Protein AF-A0A932ZN10-F1 (afdb_monomer_lite)

Secondary structure (DSSP, 8-state):
-PPPPP--------TT-SEEEEEEE-TTT-SEEEEEEEPTTSEEEEEE-TTS-EEEEEESSGGGTT--GGGGSEEE-TTT--EEEHHHHHHHHHHT-PPTTHHHHHHS--HHHHHHHTT---SSSS--HHHHHHHHHHHHHHHHHTGGG--HHHHHHHHHHHHHHHHHHHHTGGGS---HHHHHHHHHHHHH-TT---SHHHHHHHHHHHHHHHHHHHTTSS-HHHHHHHHHHHHHHHHHTT-HHHHHHHHHHHHHHHHSGGGTT--TT-HHHHHHHHHHHHHHHHHHTS-------

Structure (mmCIF, N/CA/C/O backbone):
data_AF-A0A932ZN10-F1
#
_entry.id   AF-A0A932ZN10-F1
#
loop_
_atom_site.group_PDB
_atom_site.id
_atom_site.type_symbol
_atom_site.label_atom_id
_atom_site.label_alt_id
_atom_site.label_comp_id
_atom_site.label_asym_id
_atom_site.label_entity_id
_atom_site.label_seq_id
_atom_site.pdbx_PDB_ins_code
_atom_site.Cartn_x
_atom_site.Cartn_y
_atom_site.Cartn_z
_atom_site.occupancy
_atom_site.B_iso_or_equiv
_atom_site.auth_seq_id
_atom_site.auth_comp_id
_atom_site.auth_asym_id
_atom_site.auth_atom_id
_atom_site.pdbx_PDB_model_num
ATOM 1 N N . MET A 1 1 ? -16.306 -9.758 -25.246 1.00 38.59 1 MET A N 1
ATOM 2 C CA . MET A 1 1 ? -15.985 -10.123 -23.848 1.00 38.59 1 MET A CA 1
ATOM 3 C C . MET A 1 1 ? -17.205 -9.797 -23.007 1.00 38.59 1 MET A C 1
ATOM 5 O O . MET A 1 1 ? -17.557 -8.632 -22.904 1.00 38.59 1 MET A O 1
ATOM 9 N N . THR A 1 2 ? -17.915 -10.814 -22.532 1.00 32.06 2 THR A N 1
ATOM 10 C CA . THR A 1 2 ? -19.214 -10.670 -21.858 1.00 32.06 2 THR A CA 1
ATOM 11 C C . THR A 1 2 ? -18.997 -10.397 -20.367 1.00 32.06 2 THR A C 1
ATOM 13 O O . THR A 1 2 ? -18.181 -11.099 -19.765 1.00 32.06 2 THR A O 1
ATOM 16 N N . PRO A 1 3 ? -19.674 -9.415 -19.742 1.00 42.84 3 PRO A N 1
ATOM 17 C CA . PRO A 1 3 ? -19.567 -9.216 -18.304 1.00 42.84 3 PRO A CA 1
ATOM 18 C C . PRO A 1 3 ? -20.233 -10.395 -17.585 1.00 42.84 3 PRO A C 1
ATOM 20 O O . PRO A 1 3 ? -21.382 -10.744 -17.855 1.00 42.84 3 PRO A O 1
ATOM 23 N N . ALA A 1 4 ? -19.470 -11.043 -16.706 1.00 40.00 4 ALA A N 1
ATOM 24 C CA . ALA A 1 4 ? -19.933 -12.150 -15.883 1.00 40.00 4 ALA A CA 1
ATOM 25 C C . ALA A 1 4 ? -21.064 -11.684 -14.951 1.00 40.00 4 ALA A C 1
ATOM 27 O O . ALA A 1 4 ? -20.953 -10.650 -14.293 1.00 40.00 4 ALA A O 1
ATOM 28 N N . GLY A 1 5 ? -22.150 -12.457 -14.929 1.00 37.84 5 GLY A N 1
ATOM 29 C CA . GLY A 1 5 ? -23.377 -12.149 -14.209 1.00 37.84 5 GLY A CA 1
ATOM 30 C C . GLY A 1 5 ? -23.183 -11.976 -12.704 1.00 37.84 5 GLY A C 1
ATOM 31 O O . GLY A 1 5 ? -22.535 -12.779 -12.032 1.00 37.84 5 GLY A O 1
ATOM 32 N N . ALA A 1 6 ? -23.813 -10.929 -12.179 1.00 46.91 6 ALA A N 1
ATOM 33 C CA . ALA A 1 6 ? -24.117 -10.793 -10.768 1.00 46.91 6 ALA A CA 1
ATOM 34 C C . ALA A 1 6 ? -25.253 -11.764 -10.407 1.00 46.91 6 ALA A C 1
ATOM 36 O O . ALA A 1 6 ? -26.333 -11.680 -10.985 1.00 46.91 6 ALA A O 1
ATOM 37 N N . GLY A 1 7 ? -25.026 -12.671 -9.453 1.00 48.62 7 GLY A N 1
ATOM 38 C CA . GLY A 1 7 ? -26.119 -13.440 -8.846 1.00 48.62 7 GLY A CA 1
ATOM 39 C C . GLY A 1 7 ? -25.801 -14.889 -8.499 1.00 48.62 7 GLY A C 1
ATOM 40 O O . GLY A 1 7 ? -26.429 -15.801 -9.018 1.00 48.62 7 GLY A O 1
ATOM 41 N N . ALA A 1 8 ? -24.877 -15.111 -7.568 1.00 40.59 8 ALA A N 1
ATOM 42 C CA . ALA A 1 8 ? -24.876 -16.319 -6.748 1.00 40.59 8 ALA A CA 1
ATOM 43 C C . ALA A 1 8 ? -24.405 -15.922 -5.346 1.00 40.59 8 ALA A C 1
ATOM 45 O O . ALA A 1 8 ? -23.256 -15.516 -5.160 1.00 40.59 8 ALA A O 1
ATOM 46 N N . GLY A 1 9 ? -25.312 -15.971 -4.366 1.00 46.16 9 GLY A N 1
ATOM 47 C CA . GLY A 1 9 ? -24.955 -15.773 -2.961 1.00 46.16 9 GLY A CA 1
ATOM 48 C C . GLY A 1 9 ? -23.858 -16.769 -2.564 1.00 46.16 9 GLY A C 1
ATOM 49 O O . GLY A 1 9 ? -23.886 -17.912 -3.027 1.00 46.16 9 GLY A O 1
ATOM 50 N N . PRO A 1 10 ? -22.853 -16.368 -1.765 1.00 52.38 10 PRO A N 1
ATOM 51 C CA . PRO A 1 10 ? -21.689 -17.209 -1.548 1.00 52.38 10 PRO A CA 1
ATOM 52 C C . PRO A 1 10 ? -22.082 -18.457 -0.756 1.00 52.38 10 PRO A C 1
ATOM 54 O O . PRO A 1 10 ? -22.368 -18.389 0.440 1.00 52.38 10 PRO A O 1
ATOM 57 N N . ALA A 1 11 ? -22.044 -19.607 -1.433 1.00 50.09 11 ALA A N 1
ATOM 58 C CA . ALA A 1 11 ? -22.017 -20.915 -0.800 1.00 50.09 11 ALA A CA 1
ATOM 59 C C . ALA A 1 11 ? -20.973 -20.903 0.330 1.00 50.09 11 ALA A C 1
ATOM 61 O O . ALA A 1 11 ? -19.861 -20.382 0.162 1.00 50.09 11 ALA A O 1
ATOM 62 N N . ARG A 1 12 ? -21.351 -21.442 1.497 1.00 50.72 12 ARG A N 1
ATOM 63 C CA . ARG A 1 12 ? -20.463 -21.610 2.656 1.00 50.72 12 ARG A CA 1
ATOM 64 C C . ARG A 1 12 ? -19.127 -22.184 2.158 1.00 50.72 12 ARG A C 1
ATOM 66 O O . ARG A 1 12 ? -19.151 -23.239 1.527 1.00 50.72 12 ARG A O 1
ATOM 73 N N . PRO A 1 13 ? -17.978 -21.521 2.390 1.00 54.47 13 PRO A N 1
ATOM 74 C CA . PRO A 1 13 ? -16.705 -22.074 1.958 1.00 54.47 13 PRO A CA 1
ATOM 75 C C . PRO A 1 13 ? -16.494 -23.391 2.704 1.00 54.47 13 PRO A C 1
ATOM 77 O O . PRO A 1 13 ? -16.382 -23.384 3.929 1.00 54.47 13 PRO A O 1
ATOM 80 N N . ALA A 1 14 ? -16.488 -24.497 1.960 1.00 55.81 14 ALA A N 1
ATOM 81 C CA . ALA A 1 14 ? -16.151 -25.811 2.478 1.00 55.81 14 ALA A CA 1
ATOM 82 C C . ALA A 1 14 ? -14.819 -25.738 3.242 1.00 55.81 14 ALA A C 1
ATOM 84 O O . ALA A 1 14 ? -13.907 -24.991 2.853 1.00 55.81 14 ALA A O 1
ATOM 85 N N . GLU A 1 15 ? -14.712 -26.496 4.334 1.00 61.91 15 GLU A N 1
ATOM 86 C CA . GLU A 1 15 ? -13.435 -26.770 4.993 1.00 61.91 15 GLU A CA 1
ATOM 87 C C . GLU A 1 15 ? -12.451 -27.272 3.924 1.00 61.91 15 GLU A C 1
ATOM 89 O O . GLU A 1 15 ? -12.592 -28.370 3.401 1.00 61.91 15 GLU A O 1
ATOM 94 N N . GLY A 1 16 ? -11.527 -26.409 3.486 1.00 79.62 16 GLY A N 1
ATOM 95 C CA . GLY A 1 16 ? -10.690 -26.685 2.310 1.00 79.62 16 GLY A CA 1
ATOM 96 C C . GLY A 1 16 ? -10.351 -25.476 1.436 1.00 79.62 16 GLY A C 1
ATOM 97 O O . GLY A 1 16 ? -9.321 -25.503 0.764 1.00 79.62 16 GLY A O 1
ATOM 98 N N . GLY A 1 17 ? -11.121 -24.382 1.505 1.00 89.19 17 GLY A N 1
ATOM 99 C CA . GLY A 1 17 ? -10.884 -23.178 0.692 1.00 89.19 17 GLY A CA 1
ATOM 100 C C . GLY A 1 17 ? -9.476 -22.554 0.824 1.00 89.19 17 GLY A C 1
ATOM 101 O O . GLY A 1 17 ? -8.704 -22.890 1.731 1.00 89.19 17 GLY A O 1
ATOM 102 N N . PRO A 1 18 ? -9.111 -21.600 -0.051 1.00 94.81 18 PRO A N 1
ATOM 103 C CA . PRO A 1 18 ? -7.768 -21.029 -0.120 1.00 94.81 18 PRO A CA 1
ATOM 104 C C . PRO A 1 18 ? -7.464 -20.057 1.026 1.00 94.81 18 PRO A C 1
ATOM 106 O O . PRO A 1 18 ? -6.370 -19.508 1.084 1.00 94.81 18 PRO A O 1
ATOM 109 N N . PHE A 1 19 ? -8.402 -19.819 1.941 1.00 95.06 19 PHE A N 1
ATOM 110 C CA . PHE A 1 19 ? -8.231 -18.892 3.055 1.00 95.06 19 PHE A CA 1
ATOM 111 C C . PHE A 1 19 ? -7.732 -19.615 4.307 1.00 95.06 19 PHE A C 1
ATOM 113 O O . PHE A 1 19 ? -8.300 -20.620 4.730 1.00 95.06 19 PHE A O 1
ATOM 120 N N . LEU A 1 20 ? -6.702 -19.061 4.939 1.00 94.88 20 LEU A N 1
ATOM 121 C CA . LEU A 1 20 ? -6.248 -19.427 6.276 1.00 94.88 20 LEU A CA 1
ATOM 122 C C . LEU A 1 20 ? -6.767 -18.382 7.256 1.00 94.88 20 LEU A C 1
ATOM 124 O O . LEU A 1 20 ? -6.411 -17.209 7.153 1.00 94.88 20 LEU A O 1
ATOM 128 N N . ARG A 1 21 ? -7.602 -18.805 8.206 1.00 94.94 21 ARG A N 1
ATOM 129 C CA . ARG A 1 21 ? -8.036 -17.962 9.325 1.00 94.94 21 ARG A CA 1
ATOM 130 C C . ARG A 1 21 ? -7.042 -18.114 10.465 1.00 94.94 21 ARG A C 1
ATOM 132 O O . ARG A 1 21 ? -6.659 -19.233 10.796 1.00 94.94 21 ARG A O 1
ATOM 139 N N . ARG A 1 22 ? -6.617 -17.000 11.051 1.00 95.88 22 ARG A N 1
ATOM 140 C CA . ARG A 1 22 ? -5.706 -16.983 12.196 1.00 95.88 22 ARG A CA 1
ATOM 141 C C . ARG A 1 22 ? -6.156 -15.913 13.174 1.00 95.88 22 ARG A C 1
ATOM 143 O O . ARG A 1 22 ? -6.492 -14.811 12.762 1.00 95.88 22 ARG A O 1
ATOM 150 N N . THR A 1 23 ? -6.105 -16.226 14.459 1.00 97.38 23 THR A N 1
ATOM 151 C CA . THR A 1 23 ? -6.262 -15.235 15.523 1.00 97.38 23 THR A CA 1
ATOM 152 C C . THR A 1 23 ? -4.940 -15.172 16.258 1.00 97.38 23 THR A C 1
ATOM 154 O O . THR A 1 23 ? -4.534 -16.159 16.864 1.00 97.38 23 THR A O 1
ATOM 157 N N . VAL A 1 24 ? -4.250 -14.037 16.169 1.00 97.44 24 VAL A N 1
ATOM 158 C CA . VAL A 1 24 ? -2.979 -13.812 16.874 1.00 97.44 24 VAL A CA 1
ATOM 159 C C . VAL A 1 24 ? -3.123 -12.622 17.827 1.00 97.44 24 VAL A C 1
ATOM 161 O O . VAL A 1 24 ? -3.930 -11.730 17.547 1.00 97.44 24 VAL A O 1
ATOM 164 N N . PRO A 1 25 ? -2.386 -12.566 18.949 1.00 98.38 25 PRO A N 1
ATOM 165 C CA . PRO A 1 25 ? -2.378 -11.387 19.813 1.00 98.38 25 PRO A CA 1
ATOM 166 C C . PRO A 1 25 ? -1.935 -10.136 19.044 1.00 98.38 25 PRO A C 1
ATOM 168 O O . PRO A 1 25 ? -0.973 -10.175 18.283 1.00 98.38 25 PRO A O 1
ATOM 171 N N . CYS A 1 26 ? -2.594 -8.998 19.225 1.00 98.50 26 CYS A N 1
ATOM 172 C CA . CYS A 1 26 ? -2.121 -7.744 18.643 1.00 98.50 26 CYS A CA 1
ATOM 173 C C . CYS A 1 26 ? -0.764 -7.347 19.265 1.00 98.50 26 CYS A C 1
ATOM 175 O O . CYS A 1 26 ? -0.670 -7.327 20.494 1.00 98.50 26 CYS A O 1
ATOM 177 N N . PRO A 1 27 ? 0.258 -6.956 18.478 1.00 97.81 27 PRO A N 1
ATOM 178 C CA . PRO A 1 27 ? 1.545 -6.500 19.017 1.00 97.81 27 PRO A CA 1
ATOM 179 C C . PRO A 1 27 ? 1.435 -5.281 19.938 1.00 97.81 27 PRO A C 1
ATOM 181 O O . PRO A 1 27 ? 2.268 -5.095 20.813 1.00 97.81 27 PRO A O 1
ATOM 184 N N . VAL A 1 28 ? 0.384 -4.473 19.763 1.00 98.00 28 VAL A N 1
ATOM 185 C CA . VAL A 1 28 ? 0.176 -3.228 20.510 1.00 98.00 28 VAL A CA 1
ATOM 186 C C . VAL A 1 28 ? -0.710 -3.436 21.737 1.00 98.00 28 VAL A C 1
ATOM 188 O O . VAL A 1 28 ? -0.302 -3.143 22.853 1.00 98.00 28 VAL A O 1
ATOM 191 N N . CYS A 1 29 ? -1.937 -3.939 21.553 1.00 98.06 29 CYS A N 1
ATOM 192 C CA . CYS A 1 29 ? -2.919 -4.033 22.644 1.00 98.06 29 CYS A CA 1
ATOM 193 C C . CYS A 1 29 ? -3.105 -5.444 23.215 1.00 98.06 29 CYS A C 1
ATOM 195 O O . CYS A 1 29 ? -3.953 -5.635 24.084 1.00 98.06 29 CYS A O 1
ATOM 197 N N . ARG A 1 30 ? -2.378 -6.443 22.694 1.00 98.00 30 ARG A N 1
ATOM 198 C CA . ARG A 1 30 ? -2.421 -7.870 23.081 1.00 98.00 30 ARG A CA 1
ATOM 199 C C . ARG A 1 30 ? -3.769 -8.586 22.929 1.00 98.00 30 ARG A C 1
ATOM 201 O O . ARG A 1 30 ? -3.809 -9.808 23.028 1.00 98.00 30 ARG A O 1
ATOM 208 N N . LYS A 1 31 ? -4.856 -7.883 22.601 1.00 98.00 31 LYS A N 1
ATOM 209 C CA . LYS A 1 31 ? -6.155 -8.487 22.267 1.00 98.00 31 LYS A CA 1
ATOM 210 C C . LYS A 1 31 ? -6.038 -9.367 21.020 1.00 98.00 31 LYS A C 1
ATOM 212 O O . LYS A 1 31 ? -5.271 -9.051 20.110 1.00 98.00 31 LYS A O 1
ATOM 217 N N . GLY A 1 32 ? -6.814 -10.448 20.964 1.00 97.88 32 GLY A N 1
ATOM 218 C CA . GLY A 1 32 ? -6.866 -11.327 19.795 1.00 97.88 32 GLY A CA 1
ATOM 219 C C . GLY A 1 32 ? -7.331 -10.573 18.545 1.00 97.88 32 GLY A C 1
ATOM 220 O O . GLY A 1 32 ? -8.368 -9.914 18.564 1.00 97.88 32 GLY A O 1
ATOM 221 N N . ALA A 1 33 ? -6.558 -10.659 17.465 1.00 97.62 33 ALA A N 1
ATOM 222 C CA . ALA A 1 33 ? -6.842 -10.021 16.186 1.00 97.62 33 ALA A CA 1
ATOM 223 C C . ALA A 1 33 ? -7.149 -11.100 15.128 1.00 97.62 33 ALA A C 1
ATOM 225 O O . ALA A 1 33 ? -6.209 -11.708 14.598 1.00 97.62 33 ALA A O 1
ATOM 226 N N . PRO A 1 34 ? -8.435 -11.379 14.829 1.00 97.12 34 PRO A N 1
ATOM 227 C CA . PRO A 1 34 ? -8.800 -12.339 13.795 1.00 97.12 34 PRO A CA 1
ATOM 228 C C . PRO A 1 34 ? -8.439 -11.767 12.424 1.00 97.12 34 PRO A C 1
ATOM 230 O O . PRO A 1 34 ? -8.915 -10.705 12.041 1.00 97.12 34 PRO A O 1
ATOM 233 N N . ASN A 1 35 ? -7.595 -12.473 11.684 1.00 97.00 35 ASN A N 1
ATOM 234 C CA . ASN A 1 35 ? -7.137 -12.088 10.357 1.00 97.00 35 ASN A CA 1
ATOM 235 C C . ASN A 1 35 ? -7.175 -13.280 9.399 1.00 97.00 35 ASN A C 1
ATOM 237 O O . ASN A 1 35 ? -7.282 -14.449 9.796 1.00 97.00 35 ASN A O 1
ATOM 241 N N . ARG A 1 36 ? -7.087 -12.975 8.105 1.00 95.38 36 ARG A N 1
ATOM 242 C CA . ARG A 1 36 ? -7.050 -13.967 7.033 1.00 95.38 36 ARG A CA 1
ATOM 243 C C . ARG A 1 36 ? -5.825 -13.772 6.157 1.00 95.38 36 ARG A C 1
ATOM 245 O O . ARG A 1 36 ? -5.408 -12.651 5.892 1.00 95.38 36 ARG A O 1
ATOM 252 N N . SER A 1 37 ? -5.281 -14.876 5.669 1.00 95.81 37 SER A N 1
ATOM 253 C CA . SER A 1 37 ? -4.311 -14.883 4.576 1.00 95.81 37 SER A CA 1
ATOM 254 C C . SER A 1 37 ? -4.746 -15.885 3.515 1.00 95.81 37 SER A C 1
ATOM 256 O O . SER A 1 37 ? -5.533 -16.792 3.791 1.00 95.81 37 SER A O 1
ATOM 258 N N . ILE A 1 38 ? -4.227 -15.754 2.301 1.00 96.44 38 ILE A N 1
ATOM 259 C CA . ILE A 1 38 ? -4.455 -16.743 1.247 1.00 96.44 38 ILE A CA 1
ATOM 260 C C . ILE A 1 38 ? -3.319 -17.770 1.283 1.00 96.44 38 ILE A C 1
ATOM 262 O O . ILE A 1 38 ? -2.154 -17.409 1.453 1.00 96.44 38 ILE A O 1
ATOM 266 N N . LYS A 1 39 ? -3.651 -19.060 1.169 1.00 96.06 39 LYS A N 1
ATOM 267 C CA . LYS A 1 39 ? -2.691 -20.167 1.094 1.00 96.06 39 LYS A CA 1
ATOM 268 C C . LYS A 1 39 ? -1.764 -19.951 -0.104 1.00 96.06 39 LYS A C 1
ATOM 270 O O . LYS A 1 39 ? -2.233 -19.728 -1.224 1.00 96.06 39 LYS A O 1
ATOM 275 N N . VAL A 1 40 ? -0.458 -20.073 0.129 1.00 93.50 40 VAL A N 1
ATOM 276 C CA . VAL A 1 40 ? 0.563 -19.996 -0.925 1.00 93.50 40 VAL A CA 1
ATOM 277 C C . VAL A 1 40 ? 0.230 -21.009 -2.025 1.00 93.50 40 VAL A C 1
ATOM 279 O O . VAL A 1 40 ? -0.265 -22.098 -1.737 1.00 93.50 40 VAL A O 1
ATOM 282 N N . LYS A 1 41 ? 0.490 -20.648 -3.285 1.00 95.75 41 LYS A N 1
ATOM 283 C CA . LYS A 1 41 ? 0.189 -21.455 -4.480 1.00 95.75 41 LYS A CA 1
ATOM 284 C C . LYS A 1 41 ? -1.306 -21.656 -4.785 1.00 95.75 41 LYS A C 1
ATOM 286 O O . LYS A 1 41 ? -1.610 -22.420 -5.687 1.00 95.75 41 LYS A O 1
ATOM 291 N N . SER A 1 42 ? -2.250 -20.998 -4.104 1.00 96.75 42 SER A N 1
ATOM 292 C CA . SER A 1 42 ? -3.682 -21.088 -4.484 1.00 96.75 42 SER A CA 1
ATOM 293 C C . SER A 1 42 ? -4.030 -20.299 -5.746 1.00 96.75 42 SER A C 1
ATOM 295 O O . SER A 1 42 ? -5.058 -20.548 -6.375 1.00 96.75 42 SER A O 1
ATOM 297 N N . TYR A 1 43 ? -3.176 -19.346 -6.101 1.00 97.44 43 TYR A N 1
ATOM 298 C CA . TYR A 1 43 ? -3.281 -18.510 -7.284 1.00 97.44 43 TYR A CA 1
ATOM 299 C C . TYR A 1 43 ? -1.876 -18.185 -7.806 1.00 97.44 43 TYR A C 1
ATOM 301 O O . TYR A 1 43 ? -0.883 -18.378 -7.097 1.00 97.44 43 TYR A O 1
ATOM 309 N N . GLU A 1 44 ? -1.813 -17.664 -9.025 1.00 97.38 44 GLU A N 1
ATOM 310 C CA . GLU A 1 44 ? -0.621 -17.075 -9.630 1.00 97.38 44 GLU A CA 1
ATOM 311 C C . GLU A 1 44 ? -0.958 -15.735 -10.297 1.00 97.38 44 GLU A C 1
ATOM 313 O O . GLU A 1 44 ? -2.090 -15.504 -10.735 1.00 97.38 44 GLU A O 1
ATOM 318 N N . PHE A 1 45 ? 0.025 -14.840 -10.358 1.00 96.81 45 PHE A N 1
ATOM 319 C CA . PHE A 1 45 ? -0.074 -13.600 -11.121 1.00 96.81 45 PHE A CA 1
ATOM 320 C C . PHE A 1 45 ? 0.392 -13.873 -12.550 1.00 96.81 45 PHE A C 1
ATOM 322 O O . PHE A 1 45 ? 1.558 -14.194 -12.766 1.00 96.81 45 PHE A O 1
ATOM 329 N N . VAL A 1 46 ? -0.530 -13.781 -13.507 1.00 97.81 46 VAL A N 1
ATOM 330 C CA . VAL A 1 46 ? -0.261 -14.023 -14.933 1.00 97.81 46 VAL A CA 1
ATOM 331 C C . VAL A 1 46 ? 0.270 -12.757 -15.598 1.00 97.81 46 VAL A C 1
ATOM 333 O O . VAL A 1 46 ? 1.198 -12.821 -16.395 1.00 97.81 46 VAL A O 1
ATOM 336 N N . GLU A 1 47 ? -0.301 -11.607 -15.243 1.00 97.00 47 GLU A N 1
ATOM 337 C CA . GLU A 1 47 ? 0.113 -10.297 -15.742 1.00 97.00 47 GLU A CA 1
ATOM 338 C C . GLU A 1 47 ? 0.287 -9.349 -14.555 1.00 97.00 47 GLU A C 1
ATOM 340 O O . GLU A 1 47 ? -0.612 -9.210 -13.717 1.00 97.00 47 GLU A O 1
ATOM 345 N N . ILE A 1 48 ? 1.455 -8.711 -14.488 1.00 96.88 48 ILE A N 1
ATOM 346 C CA . ILE A 1 48 ? 1.812 -7.719 -13.475 1.00 96.88 48 ILE A CA 1
ATOM 347 C C . ILE A 1 48 ? 2.186 -6.435 -14.210 1.00 96.88 48 ILE A C 1
ATOM 349 O O . ILE A 1 48 ? 3.058 -6.445 -15.078 1.00 96.88 48 ILE A O 1
ATOM 353 N N . GLU A 1 49 ? 1.534 -5.333 -13.859 1.00 96.88 49 GLU A N 1
ATOM 354 C CA . GLU A 1 49 ? 1.849 -4.019 -14.408 1.00 96.88 49 GLU A CA 1
ATOM 355 C C . GLU A 1 49 ? 3.195 -3.498 -13.872 1.00 96.88 49 GLU A C 1
ATOM 357 O O . GLU A 1 49 ? 3.676 -3.956 -12.830 1.00 96.88 49 GLU A O 1
ATOM 362 N N . PRO A 1 50 ? 3.821 -2.508 -14.534 1.00 96.69 50 PRO A N 1
ATOM 363 C CA . PRO A 1 50 ? 5.142 -2.034 -14.123 1.00 96.69 50 PRO A CA 1
ATOM 364 C C . PRO A 1 50 ? 5.183 -1.404 -12.715 1.00 96.69 50 PRO A C 1
ATOM 366 O O . PRO A 1 50 ? 6.235 -1.386 -12.081 1.00 96.69 50 PRO A O 1
ATOM 369 N N . ASP A 1 51 ? 4.043 -0.954 -12.175 1.00 97.00 51 ASP A N 1
ATOM 370 C CA . ASP A 1 51 ? 3.914 -0.473 -10.790 1.00 97.00 51 ASP A CA 1
ATOM 371 C C . ASP A 1 51 ? 3.669 -1.610 -9.781 1.00 97.00 51 ASP A C 1
ATOM 373 O O . ASP A 1 51 ? 3.370 -1.353 -8.618 1.00 97.00 51 ASP A O 1
ATOM 377 N N . ARG A 1 52 ? 3.817 -2.863 -10.229 1.00 97.25 52 ARG A N 1
ATOM 378 C CA . ARG A 1 52 ? 3.586 -4.121 -9.506 1.00 97.25 52 ARG A CA 1
ATOM 379 C C . ARG A 1 52 ? 2.117 -4.464 -9.243 1.00 97.25 52 ARG A C 1
ATOM 381 O O . ARG A 1 52 ? 1.865 -5.424 -8.514 1.00 97.25 52 ARG A O 1
ATOM 388 N N . TYR A 1 53 ? 1.158 -3.766 -9.857 1.00 97.25 53 TYR A N 1
ATOM 389 C CA . TYR A 1 53 ? -0.253 -4.144 -9.762 1.00 97.25 53 TYR A CA 1
ATOM 390 C C . TYR A 1 53 ? -0.530 -5.476 -10.490 1.00 97.25 53 TYR A C 1
ATOM 392 O O . TYR A 1 53 ? -0.264 -5.582 -11.689 1.00 97.25 53 TYR A O 1
ATOM 400 N N . PRO A 1 54 ? -1.073 -6.508 -9.819 1.00 96.06 54 PRO A N 1
ATOM 401 C CA . PRO A 1 54 ? -1.427 -7.766 -10.467 1.00 96.06 54 PRO A CA 1
ATOM 402 C C . PRO A 1 54 ? -2.743 -7.634 -11.245 1.00 96.06 54 PRO A C 1
ATOM 404 O O . PRO A 1 54 ? -3.828 -7.856 -10.704 1.00 96.06 54 PRO A O 1
ATOM 407 N N . ARG A 1 55 ? -2.643 -7.302 -12.534 1.00 94.12 55 ARG A N 1
ATOM 408 C CA . ARG A 1 55 ? -3.795 -7.087 -13.420 1.00 94.12 55 ARG A CA 1
ATOM 409 C C . ARG A 1 55 ? -4.571 -8.369 -13.705 1.00 94.12 55 ARG A C 1
ATOM 411 O O . ARG A 1 55 ? -5.802 -8.364 -13.697 1.00 94.12 55 ARG A O 1
ATOM 418 N N . VAL A 1 56 ? -3.861 -9.475 -13.937 1.00 95.12 56 VAL A N 1
ATOM 419 C CA . VAL A 1 56 ? -4.473 -10.783 -14.210 1.00 95.12 56 VAL A CA 1
ATOM 420 C C . VAL A 1 56 ? -4.008 -11.792 -13.171 1.00 95.12 56 VAL A C 1
ATOM 422 O O . VAL A 1 56 ? -2.830 -12.140 -13.087 1.00 95.12 56 VAL A O 1
ATOM 425 N N . VAL A 1 57 ? -4.967 -12.293 -12.395 1.00 96.06 57 VAL A N 1
ATOM 426 C CA . VAL A 1 57 ? -4.768 -13.341 -11.390 1.00 96.06 57 VAL A CA 1
ATOM 427 C C . VAL A 1 57 ? -5.443 -14.611 -11.884 1.00 96.06 57 VAL A C 1
ATOM 429 O O . VAL A 1 57 ? -6.624 -14.578 -12.227 1.00 96.06 57 VAL A O 1
ATOM 432 N N . ARG A 1 58 ? -4.728 -15.735 -11.889 1.00 97.12 58 ARG A N 1
ATOM 433 C CA . ARG A 1 58 ? -5.310 -17.051 -12.164 1.00 97.12 58 ARG A CA 1
ATOM 434 C C . ARG A 1 58 ? -5.420 -17.829 -10.866 1.00 97.12 58 ARG A C 1
ATOM 436 O O . ARG A 1 58 ? -4.412 -18.111 -10.220 1.00 97.12 58 ARG A O 1
ATOM 443 N N . TRP A 1 59 ? -6.642 -18.176 -10.484 1.00 97.19 59 TRP A N 1
ATOM 444 C CA . TRP A 1 59 ? -6.891 -19.061 -9.352 1.00 97.19 59 TRP A CA 1
ATOM 445 C C . TRP A 1 59 ? -6.848 -20.522 -9.794 1.00 97.19 59 TRP A C 1
ATOM 447 O O . TRP A 1 59 ? -7.295 -20.854 -10.888 1.00 97.19 59 TRP A O 1
ATOM 457 N N . ARG A 1 60 ? -6.321 -21.406 -8.936 1.00 96.44 60 ARG A N 1
ATOM 458 C CA . ARG A 1 60 ? -6.365 -22.858 -9.189 1.00 96.44 60 ARG A CA 1
ATOM 459 C C . ARG A 1 60 ? -7.787 -23.405 -9.163 1.00 96.44 60 ARG A C 1
ATOM 461 O O . ARG A 1 60 ? -8.106 -24.315 -9.914 1.00 96.44 60 ARG A O 1
ATOM 468 N N . ASP A 1 61 ? -8.612 -22.844 -8.287 1.00 94.94 61 ASP A N 1
ATOM 469 C CA . ASP A 1 61 ? -10.036 -23.132 -8.205 1.00 94.94 61 ASP A CA 1
ATOM 470 C C . ASP A 1 61 ? -10.816 -21.907 -8.704 1.00 94.94 61 ASP A C 1
ATOM 472 O O . ASP A 1 61 ? -10.743 -20.816 -8.125 1.00 94.94 61 ASP A O 1
ATOM 476 N N . ALA A 1 62 ? -11.556 -22.102 -9.797 1.00 94.81 62 ALA A N 1
ATOM 477 C CA . ALA A 1 62 ? -12.320 -21.062 -10.477 1.00 94.81 62 ALA A CA 1
ATOM 478 C C . ALA A 1 62 ? -13.401 -20.425 -9.584 1.00 94.81 62 ALA A C 1
ATOM 480 O O . ALA A 1 62 ? -13.766 -19.268 -9.808 1.00 94.81 62 ALA A O 1
ATOM 481 N N . ALA A 1 63 ? -13.858 -21.105 -8.523 1.00 93.06 63 ALA A N 1
ATOM 482 C CA . ALA A 1 63 ? -14.816 -20.554 -7.560 1.00 93.06 63 ALA A CA 1
ATOM 483 C C . ALA A 1 63 ? -14.280 -19.318 -6.805 1.00 93.06 63 ALA A C 1
ATOM 485 O O . ALA A 1 63 ? -15.047 -18.570 -6.187 1.00 93.06 63 ALA A O 1
ATOM 486 N N . PHE A 1 64 ? -12.965 -19.082 -6.854 1.00 94.00 64 PHE A N 1
ATOM 487 C CA . PHE A 1 64 ? -12.304 -17.940 -6.225 1.00 94.00 64 PHE A CA 1
ATOM 488 C C . PHE A 1 64 ? -11.823 -16.888 -7.223 1.00 94.00 64 PHE A C 1
ATOM 490 O O . PHE A 1 64 ? -11.168 -15.940 -6.809 1.00 94.00 64 PHE A O 1
ATOM 497 N N . GLN A 1 65 ? -12.194 -16.975 -8.504 1.00 92.31 65 GLN A N 1
ATOM 498 C CA . GLN A 1 65 ? -11.723 -16.039 -9.532 1.00 92.31 65 GLN A CA 1
ATOM 499 C C . GLN A 1 65 ? -12.097 -14.569 -9.247 1.00 92.31 65 GLN A C 1
ATOM 501 O O . GLN A 1 65 ? -11.382 -13.655 -9.654 1.00 92.31 65 GLN A O 1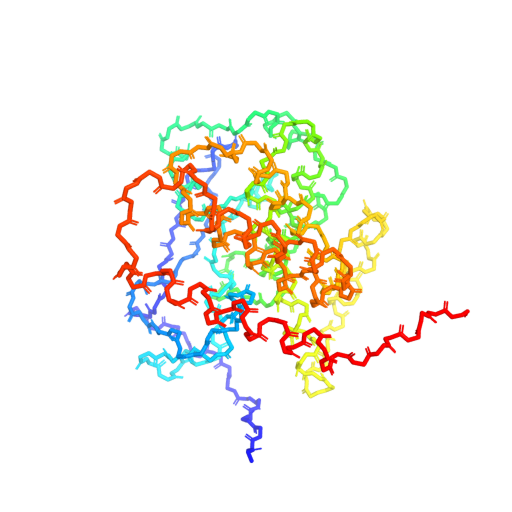
ATOM 506 N N . ALA A 1 66 ? -13.181 -14.336 -8.497 1.00 89.69 66 ALA A N 1
ATOM 507 C CA . ALA A 1 66 ? -13.599 -13.006 -8.044 1.00 89.69 66 ALA A CA 1
ATOM 508 C C . ALA A 1 66 ? -12.815 -12.479 -6.821 1.00 89.69 66 ALA A C 1
ATOM 510 O O . ALA A 1 66 ? -12.959 -11.319 -6.443 1.00 89.69 66 ALA A O 1
ATOM 511 N N . VAL A 1 67 ? -12.006 -13.315 -6.165 1.00 91.94 67 VAL A N 1
ATOM 512 C CA . VAL A 1 67 ? -11.223 -12.927 -4.988 1.00 91.94 67 VAL A CA 1
ATOM 513 C C . VAL A 1 67 ? -9.970 -12.185 -5.439 1.00 91.94 67 VAL A C 1
ATOM 515 O O . VAL A 1 67 ? -9.200 -12.673 -6.267 1.00 91.94 67 VAL A O 1
ATOM 518 N N . ARG A 1 68 ? -9.733 -11.015 -4.842 1.00 93.25 68 ARG A N 1
ATOM 519 C CA . ARG A 1 68 ? -8.533 -10.204 -5.064 1.00 93.25 68 ARG A CA 1
ATOM 520 C C . ARG A 1 68 ? -7.487 -10.510 -3.992 1.00 93.25 68 ARG A C 1
ATOM 522 O O . ARG A 1 68 ? -7.721 -10.194 -2.824 1.00 93.25 68 ARG A O 1
ATOM 529 N N . PRO A 1 69 ? -6.324 -11.095 -4.338 1.00 95.44 69 PRO A N 1
ATOM 530 C CA . PRO A 1 69 ? -5.312 -11.406 -3.334 1.00 95.44 69 PRO A CA 1
ATOM 531 C C . PRO A 1 69 ? -4.788 -10.195 -2.561 1.00 95.44 69 PRO A C 1
ATOM 533 O O . PRO A 1 69 ? -4.522 -10.303 -1.365 1.00 95.44 69 PRO A O 1
ATOM 536 N N . ASN A 1 70 ? -4.717 -9.032 -3.216 1.00 92.81 70 ASN A N 1
ATOM 537 C CA . ASN A 1 70 ? -4.252 -7.782 -2.611 1.00 92.81 70 ASN A CA 1
ATOM 538 C C . ASN A 1 70 ? -5.068 -7.351 -1.386 1.00 92.81 70 ASN A C 1
ATOM 540 O O . ASN A 1 70 ? -4.519 -6.721 -0.486 1.00 92.81 70 ASN A O 1
ATOM 544 N N . HIS A 1 71 ? -6.342 -7.746 -1.293 1.00 95.50 71 HIS A N 1
ATOM 545 C CA . HIS A 1 71 ? -7.187 -7.420 -0.141 1.00 95.50 71 HIS A CA 1
ATOM 546 C C . HIS A 1 71 ? -6.686 -8.058 1.164 1.00 95.50 71 HIS A C 1
ATOM 548 O O . HIS A 1 71 ? -7.042 -7.598 2.242 1.00 95.50 71 HIS A O 1
ATOM 554 N N . TYR A 1 72 ? -5.859 -9.105 1.085 1.00 97.50 72 TYR A N 1
ATOM 555 C CA . TYR A 1 72 ? -5.435 -9.928 2.224 1.00 97.50 72 TYR A CA 1
ATOM 556 C C . TYR A 1 72 ? -3.963 -9.723 2.611 1.00 97.50 72 TYR A C 1
ATOM 558 O O . TYR A 1 72 ? -3.405 -10.537 3.348 1.00 97.50 72 TYR A O 1
ATOM 566 N N . HIS A 1 73 ? -3.310 -8.683 2.081 1.00 97.38 73 HIS A N 1
ATOM 567 C CA . HIS A 1 73 ? -1.883 -8.446 2.308 1.00 97.38 73 HIS A CA 1
ATOM 568 C C . HIS A 1 73 ? -1.583 -7.932 3.726 1.00 97.38 73 HIS A C 1
ATOM 570 O O . HIS A 1 73 ? -0.657 -8.413 4.383 1.00 97.38 73 HIS A O 1
ATOM 576 N N . PHE A 1 74 ? -2.395 -6.990 4.211 1.00 98.50 74 PHE A N 1
ATOM 577 C CA . PHE A 1 74 ? -2.241 -6.395 5.536 1.00 98.50 74 PHE A CA 1
ATOM 578 C C . PHE A 1 74 ? -3.188 -7.016 6.550 1.00 98.50 74 PHE A C 1
ATOM 580 O O . PHE A 1 74 ? -4.305 -7.433 6.230 1.00 98.50 74 PHE A O 1
ATOM 587 N N . TRP A 1 75 ? -2.721 -7.062 7.790 1.00 98.38 75 TRP A N 1
ATOM 588 C CA . TRP A 1 75 ? -3.491 -7.490 8.945 1.00 98.38 75 TRP A CA 1
ATOM 589 C C . TRP A 1 75 ? -3.812 -6.290 9.817 1.00 98.38 75 TRP A C 1
ATOM 591 O O . TRP A 1 75 ? -3.006 -5.372 9.941 1.00 98.38 75 TRP A O 1
ATOM 601 N N . ALA A 1 76 ? -4.987 -6.319 10.438 1.00 98.50 76 ALA A N 1
ATOM 602 C CA . ALA A 1 76 ? -5.467 -5.242 11.286 1.00 98.50 76 ALA A CA 1
ATOM 603 C C . ALA A 1 76 ? -5.940 -5.768 12.644 1.00 98.50 76 ALA A C 1
ATOM 605 O O . ALA A 1 76 ? -6.427 -6.895 12.779 1.00 98.50 76 ALA A O 1
ATOM 606 N N . CYS A 1 77 ? -5.833 -4.926 13.667 1.00 98.44 77 CYS A N 1
ATOM 607 C CA . CYS A 1 77 ? -6.480 -5.140 14.953 1.00 98.44 77 CYS A CA 1
ATOM 608 C C . CYS A 1 77 ? -7.694 -4.219 15.087 1.00 98.44 77 CYS A C 1
ATOM 610 O O . CYS A 1 77 ? -7.540 -3.018 15.289 1.00 98.44 77 CYS A O 1
ATOM 612 N N . VAL A 1 78 ? -8.905 -4.780 15.085 1.00 97.12 78 VAL A N 1
ATOM 613 C CA . VAL A 1 78 ? -10.155 -4.014 15.292 1.00 97.12 78 VAL A CA 1
ATOM 614 C C . VAL A 1 78 ? -10.196 -3.268 16.636 1.00 97.12 78 VAL A C 1
ATOM 616 O O . VAL A 1 78 ? -10.834 -2.221 16.774 1.00 97.12 78 VAL A O 1
ATOM 619 N N . ALA A 1 79 ? -9.474 -3.777 17.639 1.00 97.31 79 ALA A N 1
ATOM 620 C CA . ALA A 1 79 ? -9.534 -3.255 18.997 1.00 97.31 79 ALA A CA 1
ATOM 621 C C . ALA A 1 79 ? -8.699 -1.987 19.230 1.00 97.31 79 ALA A C 1
ATOM 623 O O . ALA A 1 79 ? -9.109 -1.164 20.044 1.00 97.31 79 ALA A O 1
ATOM 624 N N . CYS A 1 80 ? -7.560 -1.813 18.552 1.00 97.88 80 CYS A N 1
ATOM 625 C CA . CYS A 1 80 ? -6.748 -0.592 18.672 1.00 97.88 80 CYS A CA 1
ATOM 626 C C . CYS A 1 80 ? -6.490 0.121 17.341 1.00 97.88 80 CYS A C 1
ATOM 628 O O . CYS A 1 80 ? -6.104 1.279 17.355 1.00 97.88 80 CYS A O 1
ATOM 630 N N . GLY A 1 81 ? -6.728 -0.528 16.202 1.00 97.94 81 GLY A N 1
ATOM 631 C CA . GLY A 1 81 ? -6.485 0.029 14.873 1.00 97.94 81 GLY A CA 1
ATOM 632 C C . GLY A 1 81 ? -5.070 -0.180 14.333 1.00 97.94 81 GLY A C 1
ATOM 633 O O . GLY A 1 81 ? -4.737 0.385 13.301 1.00 97.94 81 GLY A O 1
ATOM 634 N N . PHE A 1 82 ? -4.232 -0.981 14.999 1.00 98.50 82 PHE A N 1
ATOM 635 C CA . PHE A 1 82 ? -2.900 -1.303 14.484 1.00 98.50 82 PHE A CA 1
ATOM 636 C C . PHE A 1 82 ? -2.990 -2.100 13.178 1.00 98.50 82 PHE A C 1
ATOM 638 O O . PHE A 1 82 ? -3.742 -3.077 13.118 1.00 98.50 82 PHE A O 1
ATOM 645 N N . VAL A 1 83 ? -2.198 -1.705 12.181 1.00 98.62 83 VAL A N 1
ATOM 646 C CA . VAL A 1 83 ? -2.090 -2.356 10.871 1.00 98.62 83 VAL A CA 1
ATOM 647 C C . VAL A 1 83 ? -0.619 -2.589 10.546 1.00 98.62 83 VAL A C 1
ATOM 649 O O . VAL A 1 83 ? 0.203 -1.700 10.755 1.00 98.62 83 VAL A O 1
ATOM 652 N N . ASP A 1 84 ? -0.303 -3.774 10.030 1.00 98.56 84 ASP A N 1
ATOM 653 C CA . ASP A 1 84 ? 1.030 -4.137 9.534 1.00 98.56 84 ASP A CA 1
ATOM 654 C C . ASP A 1 84 ? 0.891 -5.214 8.440 1.00 98.56 84 ASP A C 1
ATOM 656 O O . ASP A 1 84 ? -0.191 -5.776 8.230 1.00 98.56 84 ASP A O 1
ATOM 660 N N . GLU A 1 85 ? 1.970 -5.511 7.721 1.00 98.31 85 GLU A N 1
ATOM 661 C CA . GLU A 1 85 ? 2.020 -6.648 6.800 1.00 98.31 85 GLU A CA 1
ATOM 662 C C . GLU A 1 85 ? 1.772 -7.948 7.571 1.00 98.31 85 GLU A C 1
ATOM 664 O O . GLU A 1 85 ? 2.239 -8.109 8.698 1.00 98.31 85 GLU A O 1
ATOM 669 N N . GLY A 1 86 ? 1.033 -8.899 6.990 1.00 97.81 86 GLY A N 1
ATOM 670 C CA . GLY A 1 86 ? 0.600 -10.089 7.734 1.00 97.81 86 GLY A CA 1
ATOM 671 C C . GLY A 1 86 ? 1.746 -10.916 8.337 1.00 97.81 86 GLY A C 1
ATOM 672 O O . GLY A 1 86 ? 1.572 -11.544 9.379 1.00 97.81 86 GLY A O 1
ATOM 673 N N . GLU A 1 87 ? 2.928 -10.915 7.717 1.00 97.12 87 GLU A N 1
ATOM 674 C CA . GLU A 1 87 ? 4.125 -11.559 8.267 1.00 97.12 87 GLU A CA 1
ATOM 675 C C . GLU A 1 87 ? 4.738 -10.756 9.422 1.00 97.12 87 GLU A C 1
ATOM 677 O O . GLU A 1 87 ? 4.897 -11.301 10.517 1.00 97.12 87 GLU A O 1
ATOM 682 N N . SER A 1 88 ? 4.979 -9.459 9.217 1.00 97.62 88 SER A N 1
ATOM 683 C CA . SER A 1 88 ? 5.490 -8.529 10.233 1.00 97.62 88 SER A CA 1
ATOM 684 C C . SER A 1 88 ? 4.585 -8.454 11.463 1.00 97.62 88 SER A C 1
ATOM 686 O O . SER A 1 88 ? 5.069 -8.528 12.592 1.00 97.62 88 SER A O 1
ATOM 688 N N . PHE A 1 89 ? 3.263 -8.423 11.267 1.00 98.31 89 PHE A N 1
ATOM 689 C CA . PHE A 1 89 ? 2.276 -8.442 12.346 1.00 98.31 89 PHE A CA 1
ATOM 690 C C . PHE A 1 89 ? 2.457 -9.673 13.243 1.00 98.31 89 PHE A C 1
ATOM 692 O O . PHE A 1 89 ? 2.438 -9.556 14.469 1.00 98.31 89 PHE A O 1
ATOM 699 N N . ARG A 1 90 ? 2.643 -10.862 12.648 1.00 97.62 90 ARG A N 1
ATOM 700 C CA . ARG A 1 90 ? 2.860 -12.112 13.396 1.00 97.62 90 ARG A CA 1
ATOM 701 C C . ARG A 1 90 ? 4.198 -12.112 14.119 1.00 97.62 90 ARG A C 1
ATOM 703 O O . ARG A 1 90 ? 4.216 -12.358 15.319 1.00 97.62 90 ARG A O 1
ATOM 710 N N . ALA A 1 91 ? 5.279 -11.769 13.423 1.00 97.62 91 ALA A N 1
ATOM 711 C CA . ALA A 1 91 ? 6.610 -11.731 14.023 1.00 97.62 91 ALA A CA 1
ATOM 712 C C . ALA A 1 91 ? 6.655 -10.778 15.233 1.00 97.62 91 ALA A C 1
ATOM 714 O O . ALA A 1 91 ? 7.156 -11.128 16.300 1.00 97.62 91 ALA A O 1
ATOM 715 N N . ARG A 1 92 ? 6.051 -9.589 15.114 1.00 97.38 92 ARG A N 1
ATOM 716 C CA . ARG A 1 92 ? 5.924 -8.632 16.225 1.00 97.38 92 ARG A CA 1
ATOM 717 C C . ARG A 1 92 ? 4.999 -9.125 17.337 1.00 97.38 92 ARG A C 1
ATOM 719 O O . ARG A 1 92 ? 5.228 -8.822 18.504 1.00 97.38 92 ARG A O 1
ATOM 726 N N . SER A 1 93 ? 3.952 -9.878 16.996 1.00 96.44 93 SER A N 1
ATOM 727 C CA . SER A 1 93 ? 3.026 -10.468 17.971 1.00 96.44 93 SER A CA 1
ATOM 728 C C . SER A 1 93 ? 3.743 -11.463 18.879 1.00 96.44 93 SER A C 1
ATOM 730 O O . SER A 1 93 ? 3.604 -11.383 20.105 1.00 96.44 93 SER A O 1
ATOM 732 N N . GLU A 1 94 ? 4.550 -12.337 18.274 1.00 96.94 94 GLU A N 1
ATOM 733 C CA . GLU A 1 94 ? 5.377 -13.338 18.950 1.00 96.94 94 GLU A CA 1
ATOM 734 C C . GLU A 1 94 ? 6.406 -12.679 19.875 1.00 96.94 94 GLU A C 1
ATOM 736 O O . GLU A 1 94 ? 6.543 -13.090 21.024 1.00 96.94 94 GLU A O 1
ATOM 741 N N . ARG A 1 95 ? 7.047 -11.592 19.424 1.00 97.19 95 ARG A N 1
ATOM 742 C CA . ARG A 1 95 ? 8.001 -10.811 20.233 1.00 97.19 95 ARG A CA 1
ATOM 743 C C . ARG A 1 95 ? 7.361 -9.840 21.233 1.00 97.19 95 ARG A C 1
ATOM 745 O O . ARG A 1 95 ? 8.080 -9.230 22.015 1.00 97.19 95 ARG A O 1
ATOM 752 N N . ALA A 1 96 ? 6.036 -9.677 21.204 1.00 94.75 96 ALA A N 1
ATOM 753 C CA . ALA A 1 96 ? 5.309 -8.655 21.964 1.00 94.75 96 ALA A CA 1
ATOM 754 C C . ALA A 1 96 ? 5.858 -7.224 21.765 1.00 94.75 96 ALA A C 1
ATOM 756 O O . ALA A 1 96 ? 5.929 -6.432 22.701 1.00 94.75 96 ALA A O 1
ATOM 757 N N . GLU A 1 97 ? 6.229 -6.894 20.528 1.00 95.06 97 GLU A N 1
ATOM 758 C CA . GLU A 1 97 ? 6.956 -5.672 20.186 1.00 95.06 97 GLU A CA 1
ATOM 759 C C . GLU A 1 97 ? 6.070 -4.704 19.386 1.00 95.06 97 GLU A C 1
ATOM 761 O O . GLU A 1 97 ? 5.736 -4.949 18.223 1.00 95.06 97 GLU A O 1
ATOM 766 N N . ALA A 1 98 ? 5.700 -3.577 19.994 1.00 93.88 98 ALA A N 1
ATOM 767 C CA . ALA A 1 98 ? 5.028 -2.490 19.288 1.00 93.88 98 ALA A CA 1
ATOM 768 C C . ALA A 1 98 ? 6.060 -1.592 18.581 1.00 93.88 98 ALA A C 1
ATOM 770 O O . ALA A 1 98 ? 7.071 -1.246 19.196 1.00 93.88 98 ALA A O 1
ATOM 771 N N . PRO A 1 99 ? 5.814 -1.148 17.332 1.00 94.38 99 PRO A N 1
ATOM 772 C CA . PRO A 1 99 ? 6.658 -0.130 16.717 1.00 94.38 99 PRO A CA 1
ATOM 773 C C . PRO A 1 99 ? 6.660 1.167 17.540 1.00 94.38 99 PRO A C 1
ATOM 775 O O . PRO A 1 99 ? 5.676 1.494 18.215 1.00 94.38 99 PRO A O 1
ATOM 778 N N . ALA A 1 100 ? 7.765 1.913 17.472 1.00 95.44 100 ALA A N 1
ATOM 779 C CA . ALA A 1 100 ? 7.953 3.142 18.238 1.00 95.44 100 ALA A CA 1
ATOM 780 C C . ALA A 1 100 ? 6.794 4.136 18.028 1.00 95.44 100 ALA A C 1
ATOM 782 O O . ALA A 1 100 ? 6.335 4.353 16.909 1.00 95.44 100 ALA A O 1
ATOM 783 N N . GLY A 1 101 ? 6.292 4.716 19.121 1.00 96.19 101 GLY A N 1
ATOM 784 C CA . GLY A 1 101 ? 5.203 5.703 19.108 1.00 96.19 101 GLY A CA 1
ATOM 785 C C . GLY A 1 101 ? 3.794 5.143 18.855 1.00 96.19 101 GLY A C 1
ATOM 786 O O . GLY A 1 101 ? 2.816 5.768 19.260 1.00 96.19 101 GLY A O 1
ATOM 787 N N . VAL A 1 102 ? 3.652 3.947 18.272 1.00 97.44 102 VAL A N 1
ATOM 788 C CA . VAL A 1 102 ? 2.339 3.386 17.895 1.00 97.44 102 VAL A CA 1
ATOM 789 C C . VAL A 1 102 ? 1.451 3.119 19.106 1.00 97.44 102 VAL A C 1
ATOM 791 O O . VAL A 1 102 ? 0.265 3.440 19.082 1.00 97.44 102 VAL A O 1
ATOM 794 N N . ALA A 1 103 ? 1.998 2.533 20.173 1.00 97.00 103 ALA A N 1
ATOM 795 C CA . ALA A 1 103 ? 1.211 2.216 21.365 1.00 97.00 103 ALA A CA 1
ATOM 796 C C . ALA A 1 103 ? 0.654 3.472 22.051 1.00 97.00 103 ALA A C 1
ATOM 798 O O . ALA A 1 103 ? -0.481 3.459 22.527 1.00 97.00 103 ALA A O 1
ATOM 799 N N . GLU A 1 104 ? 1.437 4.553 22.067 1.00 97.44 104 GLU A N 1
ATOM 800 C CA . GLU A 1 104 ? 1.027 5.842 22.622 1.00 97.44 104 GLU A CA 1
ATOM 801 C C . GLU A 1 104 ? -0.076 6.475 21.773 1.00 97.44 104 GLU A C 1
ATOM 803 O O . GLU A 1 104 ? -1.149 6.795 22.288 1.00 97.44 104 GLU A O 1
ATOM 808 N N . LEU A 1 105 ? 0.146 6.548 20.456 1.00 97.69 105 LEU A N 1
ATOM 809 C CA . LEU A 1 105 ? -0.815 7.085 19.496 1.00 97.69 105 LEU A CA 1
ATOM 810 C C . LEU A 1 105 ? -2.165 6.358 19.576 1.00 97.69 105 LEU A C 1
ATOM 812 O O . LEU A 1 105 ? -3.219 6.985 19.640 1.00 97.69 105 LEU A O 1
ATOM 816 N N . LEU A 1 106 ? -2.154 5.023 19.604 1.00 97.56 106 LEU A N 1
ATOM 817 C CA . LEU A 1 106 ? -3.383 4.226 19.586 1.00 97.56 106 LEU A CA 1
ATOM 818 C C . LEU A 1 106 ? -4.106 4.166 20.939 1.00 97.56 106 LEU A C 1
ATOM 820 O O . LEU A 1 106 ? -5.238 3.681 20.993 1.00 97.56 106 LEU A O 1
ATOM 824 N N . ARG A 1 107 ? -3.507 4.679 22.024 1.00 96.56 107 ARG A N 1
ATOM 825 C CA . ARG A 1 107 ? -4.217 4.872 23.299 1.00 96.56 107 ARG A CA 1
ATOM 826 C C . ARG A 1 107 ? -5.241 6.005 23.199 1.00 96.56 107 ARG A C 1
ATOM 828 O O . ARG A 1 107 ? -6.297 5.924 23.822 1.00 96.56 107 ARG A O 1
ATOM 835 N N . LYS A 1 108 ? -4.938 7.036 22.406 1.00 97.06 108 LYS A N 1
ATOM 836 C CA . LYS A 1 108 ? -5.823 8.167 22.096 1.00 97.06 108 LYS A CA 1
ATOM 837 C C . LYS A 1 108 ? -5.835 8.383 20.578 1.00 97.06 108 LYS A C 1
ATOM 839 O O . LYS A 1 108 ? -5.20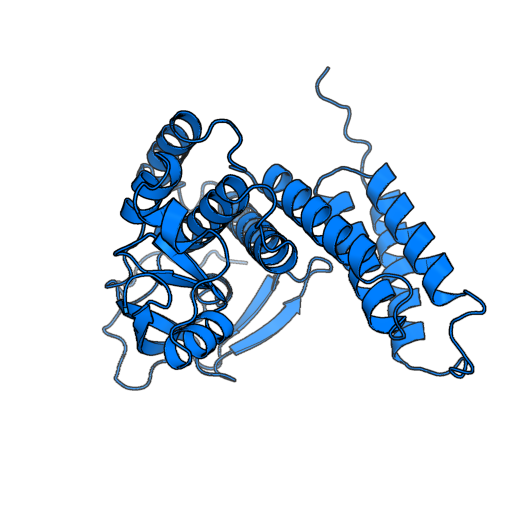0 9.317 20.091 1.00 97.06 108 LYS A O 1
ATOM 844 N N . PRO A 1 109 ? -6.501 7.489 19.825 1.00 97.38 109 PRO A N 1
ATOM 845 C CA . PRO A 1 109 ? -6.405 7.490 18.374 1.00 97.38 109 PRO A CA 1
ATOM 846 C C . PRO A 1 109 ? -6.972 8.793 17.786 1.00 97.38 109 PRO A C 1
ATOM 848 O O . PRO A 1 109 ? -8.014 9.259 18.255 1.00 97.38 109 PRO A O 1
ATOM 851 N N . PRO A 1 110 ? -6.348 9.350 16.731 1.00 97.69 110 PRO A N 1
ATOM 852 C CA . PRO A 1 110 ? -6.926 10.455 15.972 1.00 97.69 110 PRO A CA 1
ATOM 853 C C . PRO A 1 110 ? -8.330 10.116 15.434 1.00 97.69 110 PRO A C 1
ATOM 855 O O . PRO A 1 110 ? -8.615 8.935 15.193 1.00 97.69 110 PRO A O 1
ATOM 858 N N . PRO A 1 111 ? -9.193 11.119 15.167 1.00 98.25 111 PRO A N 1
ATOM 859 C CA . PRO A 1 111 ? -10.555 10.894 14.671 1.00 98.25 111 PRO A CA 1
ATOM 860 C C . PRO A 1 111 ? -10.622 9.974 13.444 1.00 98.25 111 PRO A C 1
ATOM 862 O O . PRO A 1 111 ? -11.428 9.046 13.410 1.00 98.25 111 PRO A O 1
ATOM 865 N N . ALA A 1 112 ? -9.714 10.161 12.483 1.00 98.31 112 ALA A N 1
ATOM 866 C CA . ALA A 1 112 ? -9.606 9.331 11.284 1.00 98.31 112 ALA A CA 1
ATOM 867 C C . ALA A 1 112 ? -9.382 7.843 11.599 1.00 98.31 112 ALA A C 1
ATOM 869 O O . ALA A 1 112 ? -10.035 6.969 11.033 1.00 98.31 112 ALA A O 1
ATOM 870 N N . VAL A 1 113 ? -8.484 7.551 12.547 1.00 98.19 113 VAL A N 1
ATOM 871 C CA . VAL A 1 113 ? -8.168 6.184 12.987 1.00 98.19 113 VAL A CA 1
ATOM 872 C C . VAL A 1 113 ? -9.380 5.562 13.678 1.00 98.19 113 VAL A C 1
ATOM 874 O O . VAL A 1 113 ? -9.707 4.403 13.423 1.00 98.19 113 VAL A O 1
ATOM 877 N N . ALA A 1 114 ? -10.077 6.318 14.531 1.00 97.50 114 ALA A N 1
ATOM 878 C CA . ALA A 1 114 ? -11.294 5.846 15.186 1.00 97.50 114 ALA A CA 1
ATOM 879 C C . ALA A 1 114 ? -12.410 5.527 14.173 1.00 97.50 114 ALA A C 1
ATOM 881 O O . ALA A 1 114 ? -13.022 4.462 14.265 1.00 97.50 114 ALA A O 1
ATOM 882 N N . LEU A 1 115 ? -12.618 6.398 13.180 1.00 97.94 115 LEU A N 1
ATOM 883 C CA . LEU A 1 115 ? -13.596 6.206 12.107 1.00 97.94 115 LEU A CA 1
ATOM 884 C C . LEU A 1 115 ? -13.282 4.961 11.263 1.00 97.94 115 LEU A C 1
ATOM 886 O O . LEU A 1 115 ? -14.136 4.089 11.102 1.00 97.94 115 LEU A O 1
ATOM 890 N N . LEU A 1 116 ? -12.043 4.839 10.777 1.00 98.12 116 LEU A N 1
ATOM 891 C CA . LEU A 1 116 ? -11.604 3.738 9.912 1.00 98.12 116 LEU A CA 1
ATOM 892 C C . LEU A 1 116 ? -11.638 2.374 10.610 1.00 98.12 116 LEU A C 1
ATOM 894 O O . LEU A 1 116 ? -11.882 1.355 9.967 1.00 98.12 116 LEU A O 1
ATOM 898 N N . ARG A 1 117 ? -11.463 2.325 11.936 1.00 97.38 117 ARG A N 1
ATOM 899 C CA . ARG A 1 117 ? -11.681 1.087 12.705 1.00 97.38 117 ARG A CA 1
ATOM 900 C C . ARG A 1 117 ? -13.116 0.576 12.585 1.00 97.38 117 ARG A C 1
ATOM 902 O O . ARG A 1 117 ? -13.313 -0.636 12.552 1.00 97.38 117 ARG A O 1
ATOM 909 N N . GLY A 1 118 ? -14.095 1.475 12.482 1.00 96.44 118 GLY A N 1
ATOM 910 C CA . GLY A 1 118 ? -15.497 1.131 12.238 1.00 96.44 118 GLY A CA 1
ATOM 911 C C . GLY A 1 118 ? -15.761 0.573 10.837 1.00 96.44 118 GLY A C 1
ATOM 912 O O . GLY A 1 118 ? -16.847 0.057 10.577 1.00 96.44 118 GLY A O 1
ATOM 913 N N . TRP A 1 119 ? -14.788 0.644 9.921 1.00 96.31 119 TRP A N 1
ATOM 914 C CA . TRP A 1 119 ? -14.932 0.070 8.584 1.00 96.31 119 TRP A CA 1
ATOM 915 C C . TRP A 1 119 ? -14.612 -1.422 8.525 1.00 96.31 119 TRP A C 1
ATOM 917 O O . TRP A 1 119 ? -14.900 -2.073 7.523 1.00 96.31 119 TRP A O 1
ATOM 927 N N . LEU A 1 120 ? -13.999 -1.962 9.579 1.00 96.12 120 LEU A N 1
ATOM 928 C CA . LEU A 1 120 ? -13.417 -3.292 9.557 1.00 96.12 120 LEU A CA 1
ATOM 929 C C . LEU A 1 120 ? -14.433 -4.371 9.942 1.00 96.12 120 LEU A C 1
ATOM 931 O O . LEU A 1 120 ? -14.708 -4.565 11.126 1.00 96.12 120 LEU A O 1
ATOM 935 N N . ASP A 1 121 ? -14.892 -5.155 8.966 1.00 94.81 121 ASP A N 1
ATOM 936 C CA . ASP A 1 121 ? -15.580 -6.424 9.222 1.00 94.81 121 ASP A CA 1
ATOM 937 C C . ASP A 1 121 ? -14.638 -7.612 8.980 1.00 94.81 121 ASP A C 1
ATOM 939 O O . ASP A 1 121 ? -14.659 -8.299 7.954 1.00 94.81 121 ASP A O 1
ATOM 943 N N . LEU A 1 122 ? -13.783 -7.881 9.970 1.00 93.12 122 LEU A N 1
ATOM 944 C CA . LEU A 1 122 ? -12.891 -9.043 9.916 1.00 93.12 122 LEU A CA 1
ATOM 945 C C . LEU A 1 122 ? -13.625 -10.364 10.210 1.00 93.12 122 LEU A C 1
ATOM 947 O O . LEU A 1 122 ? -13.052 -11.440 9.999 1.00 93.12 122 LEU A O 1
ATOM 951 N N . ALA A 1 123 ? -14.887 -10.321 10.654 1.00 89.50 123 ALA A N 1
ATOM 952 C CA . ALA A 1 123 ? -15.690 -11.509 10.924 1.00 89.50 123 ALA A CA 1
ATOM 953 C C . ALA A 1 123 ? -16.263 -12.111 9.629 1.00 89.50 123 ALA A C 1
ATOM 955 O O . ALA A 1 123 ? -16.243 -13.342 9.487 1.00 89.50 123 ALA A O 1
ATOM 956 N N . SER A 1 124 ? -16.656 -11.282 8.652 1.00 87.81 124 SER A N 1
ATOM 957 C CA . SER A 1 124 ? -17.194 -11.711 7.347 1.00 87.81 124 SER A CA 1
ATOM 958 C C . SER A 1 124 ? -16.330 -12.779 6.668 1.00 87.81 124 SER A C 1
ATOM 960 O O . SER A 1 124 ? -15.114 -12.624 6.639 1.00 87.81 124 SER A O 1
ATOM 962 N N . PRO A 1 125 ? -16.880 -13.858 6.071 1.00 86.00 125 PRO A N 1
ATOM 963 C CA . PRO A 1 125 ? -16.094 -14.953 5.491 1.00 86.00 125 PRO A CA 1
ATOM 964 C C . PRO A 1 125 ? -15.015 -14.544 4.479 1.00 86.00 125 PRO A C 1
ATOM 966 O O . PRO A 1 125 ? -14.035 -15.279 4.319 1.00 86.00 125 PRO A O 1
ATOM 969 N N . ARG A 1 126 ? -15.192 -13.401 3.810 1.00 87.56 126 ARG A N 1
ATOM 970 C CA . ARG A 1 126 ? -14.255 -12.793 2.859 1.00 87.56 126 ARG A CA 1
ATOM 971 C C . ARG A 1 126 ? -14.179 -11.295 3.153 1.00 87.56 126 ARG A C 1
ATOM 973 O O . ARG A 1 126 ? -15.172 -10.722 3.583 1.00 87.56 126 ARG A O 1
ATOM 980 N N . TYR A 1 127 ? -13.027 -10.674 2.916 1.00 91.12 127 TYR A N 1
ATOM 981 C CA . TYR A 1 127 ? -12.953 -9.219 2.994 1.00 91.12 127 TYR A CA 1
ATOM 982 C C . TYR A 1 127 ? -13.702 -8.643 1.801 1.00 91.12 127 TYR A C 1
ATOM 984 O O . TYR A 1 127 ? -13.376 -8.951 0.650 1.00 91.12 127 TYR A O 1
ATOM 992 N N . ASP A 1 128 ? -14.724 -7.847 2.088 1.00 91.50 128 ASP A N 1
ATOM 993 C CA . ASP A 1 128 ? -15.331 -7.004 1.076 1.00 91.50 128 ASP A CA 1
ATOM 994 C C . ASP A 1 128 ? -14.378 -5.855 0.714 1.00 91.50 128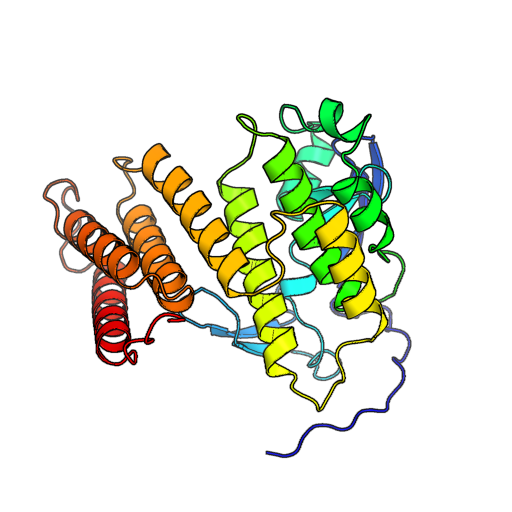 ASP A C 1
ATOM 996 O O . ASP A 1 128 ? -13.342 -5.633 1.352 1.00 91.50 128 ASP A O 1
ATOM 1000 N N . PHE A 1 129 ? -14.706 -5.143 -0.361 1.00 92.62 129 PHE A N 1
ATOM 1001 C CA . PHE A 1 129 ? -13.875 -4.042 -0.839 1.00 92.62 129 PHE A CA 1
ATOM 1002 C C . PHE A 1 129 ? -13.723 -2.944 0.225 1.00 92.62 129 PHE A C 1
ATOM 1004 O O . PHE A 1 129 ? -12.622 -2.444 0.445 1.00 92.62 129 PHE A O 1
ATOM 1011 N N . ARG A 1 130 ? -14.811 -2.617 0.936 1.00 94.31 130 ARG A N 1
ATOM 1012 C CA . ARG A 1 130 ? -14.826 -1.596 1.991 1.00 94.31 130 ARG A CA 1
ATOM 1013 C C . ARG A 1 130 ? -13.864 -1.932 3.130 1.00 94.31 130 ARG A C 1
ATOM 1015 O O . ARG A 1 130 ? -13.064 -1.081 3.506 1.00 94.31 130 ARG A O 1
ATOM 1022 N N . THR A 1 131 ? -13.898 -3.160 3.645 1.00 95.81 131 THR A N 1
ATOM 1023 C CA . THR A 1 131 ? -12.978 -3.625 4.693 1.00 95.81 131 THR A CA 1
ATOM 1024 C C . THR A 1 131 ? -11.542 -3.599 4.190 1.00 95.81 131 THR A C 1
ATOM 1026 O O . THR A 1 131 ? -10.663 -3.099 4.887 1.00 95.81 131 THR A O 1
ATOM 1029 N N . ALA A 1 132 ? -11.293 -4.096 2.974 1.00 96.69 132 ALA A N 1
ATOM 1030 C CA . ALA A 1 132 ? -9.954 -4.113 2.396 1.00 96.69 132 ALA A CA 1
ATOM 1031 C C . ALA A 1 132 ? -9.372 -2.695 2.277 1.00 96.69 132 ALA A C 1
ATOM 1033 O O . ALA A 1 132 ? -8.275 -2.449 2.780 1.00 96.69 132 ALA A O 1
ATOM 1034 N N . LEU A 1 133 ? -10.123 -1.750 1.703 1.00 97.38 133 LEU A N 1
ATOM 1035 C CA . LEU A 1 133 ? -9.716 -0.347 1.604 1.00 97.38 133 LEU A CA 1
ATOM 1036 C C . LEU A 1 133 ? -9.559 0.296 2.986 1.00 97.38 133 LEU A C 1
ATOM 1038 O O . LEU A 1 133 ? -8.565 0.976 3.239 1.00 97.38 133 LEU A O 1
ATOM 1042 N N . GLY A 1 134 ? -10.483 0.011 3.906 1.00 98.06 134 GLY A N 1
ATOM 1043 C CA . GLY A 1 134 ? -10.433 0.469 5.291 1.00 98.06 134 GLY A CA 1
ATOM 1044 C C . GLY A 1 134 ? -9.148 0.058 6.008 1.00 98.06 134 GLY A C 1
ATOM 1045 O O . GLY A 1 134 ? -8.540 0.895 6.663 1.00 98.06 134 GLY A O 1
ATOM 1046 N N . ILE A 1 135 ? -8.670 -1.182 5.832 1.00 98.56 135 ILE A N 1
ATOM 1047 C CA . ILE A 1 135 ? -7.387 -1.641 6.400 1.00 98.56 135 ILE A CA 1
ATOM 1048 C C . ILE A 1 135 ? -6.221 -0.790 5.877 1.00 98.56 135 ILE A C 1
ATOM 1050 O O . ILE A 1 135 ? -5.357 -0.384 6.655 1.00 98.56 135 ILE A O 1
ATOM 1054 N N . HIS A 1 136 ? -6.193 -0.502 4.574 1.00 98.62 136 HIS A N 1
ATOM 1055 C CA . HIS A 1 136 ? -5.095 0.243 3.956 1.00 98.62 136 HIS A CA 1
ATOM 1056 C C . HIS A 1 136 ? -5.089 1.704 4.410 1.00 98.62 136 HIS A C 1
ATOM 1058 O O . HIS A 1 136 ? -4.061 2.207 4.865 1.00 98.62 136 HIS A O 1
ATOM 1064 N N . LEU A 1 137 ? -6.248 2.366 4.353 1.00 98.69 137 LEU A N 1
ATOM 1065 C CA . LEU A 1 137 ? -6.400 3.745 4.811 1.00 98.69 137 LEU A CA 1
ATOM 1066 C C . LEU A 1 137 ? -6.150 3.870 6.318 1.00 98.69 137 LEU A C 1
ATOM 1068 O O . LEU A 1 137 ? -5.534 4.843 6.744 1.00 98.69 137 LEU A O 1
ATOM 1072 N N . LEU A 1 138 ? -6.553 2.878 7.121 1.00 98.75 138 LEU A N 1
ATOM 1073 C CA . LEU A 1 138 ? -6.275 2.839 8.559 1.00 98.75 138 LEU A CA 1
ATOM 1074 C C . LEU A 1 138 ? -4.773 2.800 8.830 1.00 98.75 138 LEU A C 1
ATOM 1076 O O . LEU A 1 138 ? -4.277 3.593 9.629 1.00 98.75 138 LEU A O 1
ATOM 1080 N N . GLY A 1 139 ? -4.043 1.923 8.138 1.00 98.62 139 GLY A N 1
ATOM 1081 C CA . GLY A 1 139 ? -2.588 1.875 8.235 1.00 98.62 139 GLY A CA 1
ATOM 1082 C C . GLY A 1 139 ? -1.944 3.208 7.855 1.00 98.62 139 GLY A C 1
ATOM 1083 O O . GLY A 1 139 ? -1.064 3.681 8.570 1.00 98.62 139 GLY A O 1
ATOM 1084 N N . LEU A 1 140 ? -2.410 3.852 6.779 1.00 98.56 140 LEU A N 1
ATOM 1085 C CA . LEU A 1 140 ? -1.894 5.158 6.355 1.00 98.56 140 LEU A CA 1
ATOM 1086 C C . LEU A 1 140 ? -2.185 6.267 7.366 1.00 98.56 140 LEU A C 1
ATOM 1088 O O . LEU A 1 140 ? -1.288 7.051 7.660 1.00 98.56 140 LEU A O 1
ATOM 1092 N N . ALA A 1 141 ? -3.396 6.317 7.924 1.00 98.62 141 ALA A N 1
ATOM 1093 C CA . ALA A 1 141 ? -3.764 7.298 8.941 1.00 98.62 141 ALA A CA 1
ATOM 1094 C C . ALA A 1 141 ? -2.888 7.156 10.196 1.00 98.62 141 ALA A C 1
ATOM 1096 O O . ALA A 1 141 ? -2.443 8.154 10.761 1.00 98.62 141 ALA A O 1
ATOM 1097 N N . VAL A 1 142 ? -2.581 5.917 10.600 1.00 98.50 142 VAL A N 1
ATOM 1098 C CA . VAL A 1 142 ? -1.636 5.646 11.693 1.00 98.50 142 VAL A CA 1
ATOM 1099 C C . VAL A 1 142 ? -0.228 6.116 11.324 1.00 98.50 142 VAL A C 1
ATOM 1101 O O . VAL A 1 142 ? 0.386 6.833 12.107 1.00 98.50 142 VAL A O 1
ATOM 1104 N N . GLN A 1 143 ? 0.279 5.764 10.138 1.00 98.25 143 GLN A N 1
ATOM 1105 C CA . GLN A 1 143 ? 1.627 6.154 9.704 1.00 98.25 143 GLN A CA 1
ATOM 1106 C C . GLN A 1 143 ? 1.804 7.671 9.580 1.00 98.25 143 GLN A C 1
ATOM 1108 O O . GLN A 1 143 ? 2.850 8.195 9.952 1.00 98.25 143 GLN A O 1
ATOM 1113 N N . ASP A 1 144 ? 0.796 8.394 9.098 1.00 97.50 144 ASP A N 1
ATOM 1114 C CA . ASP A 1 144 ? 0.863 9.852 9.003 1.00 97.50 144 ASP A CA 1
ATOM 1115 C C . ASP A 1 144 ? 0.839 10.515 10.385 1.00 97.50 144 ASP A C 1
ATOM 1117 O O . ASP A 1 144 ? 1.595 11.456 10.625 1.00 97.50 144 ASP A O 1
ATOM 1121 N N . ALA A 1 145 ? 0.053 9.980 11.322 1.00 97.75 145 ALA A N 1
ATOM 1122 C CA . ALA A 1 145 ? -0.009 10.497 12.685 1.00 97.75 145 ALA A CA 1
ATOM 1123 C C . ALA A 1 145 ? 1.255 10.206 13.522 1.00 97.75 145 ALA A C 1
ATOM 1125 O O . ALA A 1 145 ? 1.478 10.867 14.534 1.00 97.75 145 ALA A O 1
ATOM 1126 N N . LEU A 1 146 ? 2.107 9.258 13.109 1.00 97.12 146 LEU A N 1
ATOM 1127 C CA . LEU A 1 146 ? 3.395 8.982 13.766 1.00 97.12 146 LEU A CA 1
ATOM 1128 C C . LEU A 1 146 ? 4.474 10.040 13.481 1.00 97.12 146 LEU A C 1
ATOM 1130 O O . LEU A 1 146 ? 5.490 10.073 14.181 1.00 97.12 146 LEU A O 1
ATOM 1134 N N . GLY A 1 147 ? 4.301 10.882 12.456 1.00 95.31 147 GLY A N 1
ATOM 1135 C CA . GLY A 1 147 ? 5.265 11.927 12.109 1.00 95.31 147 GLY A CA 1
ATOM 1136 C C . GLY A 1 147 ? 6.674 11.372 11.866 1.00 95.31 147 GLY A C 1
ATOM 1137 O O . GLY A 1 147 ? 6.892 10.602 10.932 1.00 95.31 147 GLY A O 1
ATOM 1138 N N . ALA A 1 148 ? 7.639 11.753 12.707 1.00 94.12 148 ALA A N 1
ATOM 1139 C CA . ALA A 1 148 ? 9.036 11.323 12.593 1.00 94.12 148 ALA A CA 1
ATOM 1140 C C . ALA A 1 148 ? 9.253 9.817 12.846 1.00 94.12 148 ALA A C 1
ATOM 1142 O O . ALA A 1 148 ? 10.242 9.263 12.376 1.00 94.12 148 ALA A O 1
ATOM 1143 N N . HIS A 1 149 ? 8.336 9.147 13.553 1.00 95.25 149 HIS A N 1
ATOM 1144 C CA . HIS A 1 149 ? 8.426 7.710 13.849 1.00 95.25 149 HIS A CA 1
ATOM 1145 C C . HIS A 1 149 ? 7.799 6.817 12.773 1.00 95.25 149 HIS A C 1
ATOM 1147 O O . HIS A 1 149 ? 7.718 5.602 12.952 1.00 95.25 149 HIS A O 1
ATOM 1153 N N . ARG A 1 150 ? 7.314 7.402 11.674 1.00 95.81 150 ARG A N 1
ATOM 1154 C CA . ARG A 1 150 ? 6.686 6.641 10.593 1.00 95.81 150 ARG A CA 1
ATOM 1155 C C . ARG A 1 150 ? 7.679 5.692 9.920 1.00 95.81 150 ARG A C 1
ATOM 1157 O O . ARG A 1 150 ? 8.827 6.046 9.662 1.00 95.81 150 ARG A O 1
ATOM 1164 N N . ASP A 1 151 ? 7.195 4.514 9.559 1.00 96.62 151 ASP A N 1
ATOM 1165 C CA . ASP A 1 151 ? 7.915 3.538 8.749 1.00 96.62 151 ASP A CA 1
ATOM 1166 C C . ASP A 1 151 ? 7.687 3.856 7.264 1.00 96.62 151 ASP A C 1
ATOM 1168 O O . ASP A 1 151 ? 6.592 3.675 6.721 1.00 96.62 151 ASP A O 1
ATOM 1172 N N . ALA A 1 152 ? 8.729 4.363 6.599 1.00 96.44 152 ALA A N 1
ATOM 1173 C CA . ALA A 1 152 ? 8.658 4.765 5.197 1.00 96.44 152 ALA A CA 1
ATOM 1174 C C . ALA A 1 152 ? 8.328 3.590 4.259 1.00 96.44 152 ALA A C 1
ATOM 1176 O O . ALA A 1 152 ? 7.619 3.784 3.271 1.00 96.44 152 ALA A O 1
ATOM 1177 N N . VAL A 1 153 ? 8.791 2.375 4.568 1.00 97.00 153 VAL A N 1
ATOM 1178 C CA . VAL A 1 153 ? 8.549 1.188 3.737 1.00 97.00 153 VAL A CA 1
ATOM 1179 C C . VAL A 1 153 ? 7.095 0.755 3.860 1.00 97.00 153 VAL A C 1
ATOM 1181 O O . VAL A 1 153 ? 6.412 0.603 2.844 1.00 97.00 153 VAL A O 1
ATOM 1184 N N . LEU A 1 154 ? 6.593 0.630 5.091 1.00 98.00 154 LEU A N 1
ATOM 1185 C CA . LEU A 1 154 ? 5.201 0.260 5.339 1.00 98.00 154 LEU A CA 1
ATOM 1186 C C . LEU A 1 154 ? 4.244 1.306 4.754 1.00 98.00 154 LEU A C 1
ATOM 1188 O O . LEU A 1 154 ? 3.286 0.953 4.064 1.00 98.00 154 LEU A O 1
ATOM 1192 N N . ARG A 1 155 ? 4.532 2.600 4.945 1.00 98.06 155 ARG A N 1
ATOM 1193 C CA . ARG A 1 155 ? 3.741 3.697 4.365 1.00 98.06 155 ARG A CA 1
ATOM 1194 C C . ARG A 1 155 ? 3.719 3.644 2.836 1.00 98.06 155 ARG A C 1
ATOM 1196 O O . ARG A 1 155 ? 2.655 3.843 2.244 1.00 98.06 155 ARG A O 1
ATOM 1203 N N . ALA A 1 156 ? 4.850 3.341 2.194 1.00 98.19 156 ALA A N 1
ATOM 1204 C CA . ALA A 1 156 ? 4.921 3.185 0.743 1.00 98.19 156 ALA A CA 1
ATOM 1205 C C . ALA A 1 156 ? 4.069 2.001 0.259 1.00 98.19 156 ALA A C 1
ATOM 1207 O O . ALA A 1 156 ? 3.267 2.150 -0.664 1.00 98.19 156 ALA A O 1
ATOM 1208 N N . SER A 1 157 ? 4.194 0.853 0.934 1.00 98.19 157 SER A N 1
ATOM 1209 C CA . SER A 1 157 ? 3.469 -0.390 0.637 1.00 98.19 157 SER A CA 1
ATOM 1210 C C . SER A 1 157 ? 1.949 -0.217 0.768 1.00 98.19 157 SER A C 1
ATOM 1212 O O . SER A 1 157 ? 1.200 -0.625 -0.129 1.00 98.19 157 SER A O 1
ATOM 1214 N N . LEU A 1 158 ? 1.498 0.433 1.849 1.00 98.56 158 LEU A N 1
ATOM 1215 C CA . LEU A 1 158 ? 0.094 0.774 2.098 1.00 98.56 158 LEU A CA 1
ATOM 1216 C C . LEU A 1 158 ? -0.445 1.740 1.037 1.00 98.56 158 LEU A C 1
ATOM 1218 O O . LEU A 1 158 ? -1.515 1.500 0.484 1.00 98.56 158 LEU A O 1
ATOM 1222 N N . SER A 1 159 ? 0.310 2.800 0.722 1.00 98.62 159 SER A N 1
ATOM 1223 C CA . SER A 1 159 ? -0.101 3.826 -0.246 1.00 98.62 159 SER A CA 1
ATOM 1224 C C . SER A 1 159 ? -0.246 3.238 -1.646 1.00 98.62 159 SER A C 1
ATOM 1226 O O . SER A 1 159 ? -1.253 3.465 -2.308 1.00 98.62 159 SER A O 1
ATOM 1228 N N . LEU A 1 160 ? 0.724 2.430 -2.083 1.00 98.56 160 LEU A N 1
ATOM 1229 C CA . LEU A 1 160 ? 0.699 1.806 -3.404 1.00 98.56 160 LEU A CA 1
ATOM 1230 C C . LEU A 1 160 ? -0.504 0.866 -3.561 1.00 98.56 160 LEU A C 1
ATOM 1232 O O . LEU A 1 160 ? -1.207 0.917 -4.564 1.00 98.56 160 LEU A O 1
ATOM 1236 N N . ARG A 1 161 ? -0.794 0.045 -2.548 1.00 98.31 161 ARG A N 1
ATOM 1237 C CA . ARG A 1 161 ? -1.945 -0.870 -2.594 1.00 98.31 161 ARG A CA 1
ATOM 1238 C C . ARG A 1 161 ? -3.284 -0.153 -2.450 1.00 98.31 161 ARG A C 1
ATOM 1240 O O . ARG A 1 161 ? -4.245 -0.573 -3.084 1.00 98.31 161 ARG A O 1
ATOM 1247 N N . ALA A 1 162 ? -3.353 0.935 -1.684 1.00 98.19 162 ALA A N 1
ATOM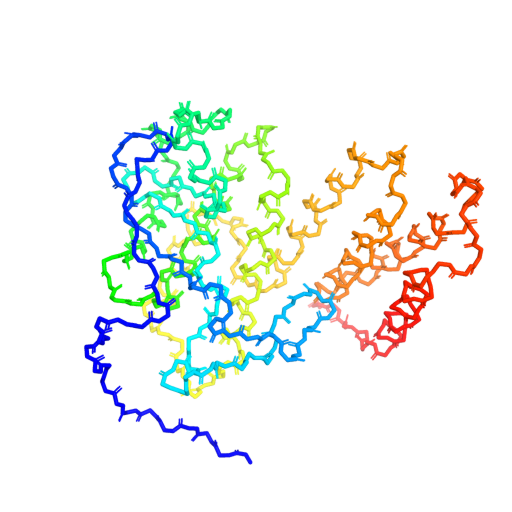 1248 C CA . ALA A 1 162 ? -4.536 1.793 -1.665 1.00 98.19 162 ALA A CA 1
ATOM 1249 C C . ALA A 1 162 ? -4.793 2.402 -3.055 1.00 98.19 162 ALA A C 1
ATOM 1251 O O . ALA A 1 162 ? -5.928 2.382 -3.524 1.00 98.19 162 ALA A O 1
ATOM 1252 N N . ALA A 1 163 ? -3.739 2.838 -3.759 1.00 98.19 163 ALA A N 1
ATOM 1253 C CA . ALA A 1 163 ? -3.855 3.319 -5.136 1.00 98.19 163 ALA A CA 1
ATOM 1254 C C . ALA A 1 163 ? -4.451 2.252 -6.065 1.00 98.19 163 ALA A C 1
ATOM 1256 O O . ALA A 1 163 ? -5.359 2.541 -6.838 1.00 98.19 163 ALA A O 1
ATOM 1257 N N . TRP A 1 164 ? -3.990 1.004 -5.945 1.00 97.25 164 TRP A N 1
ATOM 1258 C CA . TRP A 1 164 ? -4.544 -0.121 -6.700 1.00 97.25 164 TRP A CA 1
ATOM 1259 C C . TRP A 1 164 ? -6.029 -0.352 -6.415 1.00 97.25 164 TRP A C 1
ATOM 1261 O O . TRP A 1 164 ? -6.781 -0.658 -7.333 1.00 97.25 164 TRP A O 1
ATOM 1271 N N . MET A 1 165 ? -6.474 -0.176 -5.170 1.00 95.62 165 MET A N 1
ATOM 1272 C CA . MET A 1 165 ? -7.895 -0.292 -4.834 1.00 95.62 165 MET A CA 1
ATOM 1273 C C . MET A 1 165 ? -8.724 0.828 -5.449 1.00 95.62 165 MET A C 1
ATOM 1275 O O . MET A 1 165 ? -9.802 0.557 -5.967 1.00 95.62 165 MET A O 1
ATOM 1279 N N . PHE A 1 166 ? -8.236 2.069 -5.438 1.00 95.88 166 PHE A N 1
ATOM 1280 C CA . PHE A 1 166 ? -8.922 3.163 -6.129 1.00 95.88 166 PHE A CA 1
ATOM 1281 C C . PHE A 1 166 ? -8.971 2.937 -7.645 1.00 95.88 166 PHE A C 1
ATOM 1283 O O . PHE A 1 166 ? -10.030 3.107 -8.241 1.00 95.88 166 PHE A O 1
ATOM 1290 N N . ARG A 1 167 ? -7.890 2.427 -8.247 1.00 94.25 167 ARG A N 1
ATOM 1291 C CA . ARG A 1 167 ? -7.884 1.999 -9.655 1.00 94.25 167 ARG A CA 1
ATOM 1292 C C . ARG A 1 167 ? -8.951 0.943 -9.936 1.00 94.25 167 ARG A C 1
ATOM 1294 O O . ARG A 1 167 ? -9.655 1.026 -10.938 1.00 94.25 167 ARG A O 1
ATOM 1301 N N . GLU A 1 168 ? -9.071 -0.058 -9.065 1.00 91.94 168 GLU A N 1
ATOM 1302 C CA . GLU A 1 168 ? -10.124 -1.070 -9.171 1.00 91.94 168 GLU A CA 1
ATOM 1303 C C . GLU A 1 168 ? -11.505 -0.426 -9.068 1.00 91.94 168 GLU A C 1
ATOM 1305 O O . GLU A 1 168 ? -12.352 -0.687 -9.914 1.00 91.94 168 GLU A O 1
ATOM 1310 N N . LEU A 1 169 ? -11.717 0.457 -8.091 1.00 90.50 169 LEU A N 1
ATOM 1311 C CA . LEU A 1 169 ? -12.981 1.160 -7.891 1.00 90.50 169 LEU A CA 1
ATOM 1312 C C . LEU A 1 169 ? -13.418 1.949 -9.131 1.00 90.50 169 LEU A C 1
ATOM 1314 O O . LEU A 1 169 ? -14.599 1.924 -9.471 1.00 90.50 169 LEU A O 1
ATOM 1318 N N . ASP A 1 170 ? -12.481 2.607 -9.810 1.00 88.25 170 ASP A N 1
ATOM 1319 C CA . ASP A 1 170 ? -12.756 3.378 -11.022 1.00 88.25 170 ASP A CA 1
ATOM 1320 C C . ASP A 1 170 ? -12.943 2.464 -12.248 1.00 88.25 170 ASP A C 1
ATOM 1322 O O . ASP A 1 170 ? -13.839 2.680 -13.067 1.00 88.25 170 ASP A O 1
ATOM 1326 N N . GLY A 1 171 ? -12.154 1.388 -12.348 1.00 85.19 171 GLY A N 1
ATOM 1327 C CA . GLY A 1 171 ? -12.235 0.399 -13.428 1.00 85.19 171 GLY A CA 1
ATOM 1328 C C . GLY A 1 171 ? -13.492 -0.478 -13.397 1.00 85.19 171 GLY A C 1
ATOM 1329 O O . GLY A 1 171 ? -13.894 -1.008 -14.432 1.00 85.19 171 GLY A O 1
ATOM 1330 N N . LEU A 1 172 ? -14.146 -0.611 -12.238 1.00 70.62 172 LEU A N 1
ATOM 1331 C CA . LEU A 1 172 ? -15.455 -1.264 -12.123 1.00 70.62 172 LEU A CA 1
ATOM 1332 C C . LEU A 1 172 ? -16.571 -0.480 -12.850 1.00 70.62 172 LEU A C 1
ATOM 1334 O O . LEU A 1 172 ? -17.615 -1.060 -13.164 1.00 70.62 172 LEU A O 1
ATOM 1338 N N . GLY A 1 173 ? -16.338 0.800 -13.178 1.00 58.53 173 GLY A N 1
ATOM 1339 C CA . GLY A 1 173 ? -17.263 1.656 -13.920 1.00 58.53 173 GLY A CA 1
ATOM 1340 C C . GLY A 1 173 ? -18.650 1.780 -13.271 1.00 58.53 173 GLY A C 1
ATOM 1341 O O . GLY A 1 173 ? -18.867 1.421 -12.116 1.00 58.53 173 GLY A O 1
ATOM 1342 N N . ALA A 1 174 ? -19.638 2.252 -14.040 1.00 49.03 174 ALA A N 1
ATOM 1343 C CA . ALA A 1 174 ? -21.044 2.308 -13.612 1.00 49.03 174 ALA A CA 1
ATOM 1344 C C . ALA A 1 174 ? -21.693 0.918 -13.407 1.00 49.03 174 ALA A C 1
ATOM 1346 O O . ALA A 1 174 ? -22.797 0.829 -12.873 1.00 49.03 174 ALA A O 1
ATOM 1347 N N . ALA A 1 175 ? -21.031 -0.166 -13.837 1.00 46.66 175 ALA A N 1
ATOM 1348 C CA . ALA A 1 175 ? -21.585 -1.522 -13.846 1.00 46.66 175 ALA A CA 1
ATOM 1349 C C . ALA A 1 175 ? -21.685 -2.148 -12.445 1.00 46.66 175 ALA A C 1
ATOM 1351 O O . ALA A 1 175 ? -22.518 -3.021 -12.210 1.00 46.66 175 ALA A O 1
ATOM 1352 N N . LEU A 1 176 ? -20.873 -1.678 -11.501 1.00 51.19 176 LEU A N 1
ATOM 1353 C CA . LEU A 1 176 ? -21.026 -1.953 -10.081 1.00 51.19 176 LEU A CA 1
ATOM 1354 C C . LEU A 1 176 ? -21.037 -0.597 -9.395 1.00 51.19 176 LEU A C 1
ATOM 1356 O O . LEU A 1 176 ? -19.983 -0.080 -9.038 1.00 51.19 176 LEU A O 1
ATOM 1360 N N . ALA A 1 177 ? -22.230 0.003 -9.295 1.00 55.53 177 ALA A N 1
ATOM 1361 C CA . ALA A 1 177 ? -22.434 1.270 -8.605 1.00 55.53 177 ALA A CA 1
ATOM 1362 C C . ALA A 1 177 ? -21.583 1.285 -7.333 1.00 55.53 177 ALA A C 1
ATOM 1364 O O . ALA A 1 177 ? -21.733 0.394 -6.488 1.00 55.53 177 ALA A O 1
ATOM 1365 N N . ARG A 1 178 ? -20.660 2.259 -7.239 1.00 68.56 178 ARG A N 1
ATOM 1366 C CA . ARG A 1 178 ? -19.860 2.500 -6.033 1.00 68.56 178 ARG A CA 1
ATOM 1367 C C . ARG A 1 178 ? -20.825 2.365 -4.856 1.00 68.56 178 ARG A C 1
ATOM 1369 O O . ARG A 1 178 ? -21.810 3.109 -4.846 1.00 68.56 178 ARG A O 1
ATOM 1376 N N . PRO A 1 179 ? -20.623 1.399 -3.936 1.00 73.44 179 PRO A N 1
ATOM 1377 C CA . PRO A 1 179 ? -21.606 1.144 -2.896 1.00 73.44 179 PRO A CA 1
ATOM 1378 C C . PRO A 1 179 ? -21.929 2.470 -2.217 1.00 73.44 179 PRO A C 1
ATOM 1380 O O . PRO A 1 179 ? -20.999 3.162 -1.811 1.00 73.44 179 PRO A O 1
ATOM 1383 N N . ALA A 1 180 ? -23.204 2.867 -2.150 1.00 76.56 180 ALA A N 1
ATOM 1384 C CA . ALA A 1 180 ? -23.577 4.202 -1.666 1.00 76.56 180 ALA A CA 1
ATOM 1385 C C . ALA A 1 180 ? -22.955 4.502 -0.288 1.00 76.56 180 ALA A C 1
ATOM 1387 O O . ALA A 1 180 ? -22.482 5.612 -0.045 1.00 76.56 180 ALA A O 1
ATOM 1388 N N . ALA A 1 181 ? -22.848 3.462 0.549 1.00 83.75 181 ALA A N 1
ATOM 1389 C CA . ALA A 1 181 ? -22.143 3.486 1.825 1.00 83.75 181 ALA A CA 1
ATOM 1390 C C . ALA A 1 181 ? -20.682 3.961 1.706 1.00 83.75 181 ALA A C 1
ATOM 1392 O O . ALA A 1 181 ? -20.256 4.806 2.487 1.00 83.75 181 ALA A O 1
ATOM 1393 N N . LEU A 1 182 ? -19.933 3.501 0.697 1.00 90.75 182 LEU A N 1
ATOM 1394 C CA . LEU A 1 182 ? -18.531 3.874 0.510 1.00 90.75 182 LEU A CA 1
ATOM 1395 C C . LEU A 1 182 ? -18.369 5.363 0.175 1.00 90.75 182 LEU A C 1
ATOM 1397 O O . LEU A 1 182 ? -17.436 5.996 0.654 1.00 90.75 182 LEU A O 1
ATOM 1401 N N . SER A 1 183 ? -19.272 5.948 -0.614 1.00 90.81 183 SER A N 1
ATOM 1402 C CA . SER A 1 183 ? -19.218 7.387 -0.907 1.00 90.81 183 SER A CA 1
ATOM 1403 C C . SER A 1 183 ? -19.444 8.227 0.353 1.00 90.81 183 SER A C 1
ATOM 1405 O O . SER A 1 183 ? -18.686 9.164 0.604 1.00 90.81 183 SER A O 1
ATOM 1407 N N . SER A 1 184 ? -20.441 7.874 1.176 1.00 93.38 184 SER A N 1
ATOM 1408 C CA . SER A 1 184 ? -20.670 8.550 2.461 1.00 93.38 184 SER A CA 1
ATOM 1409 C C . SER A 1 184 ? -19.517 8.342 3.444 1.00 93.38 184 SER A C 1
ATOM 1411 O O . SER A 1 184 ? -19.121 9.278 4.134 1.00 93.38 184 SER A O 1
ATOM 1413 N N . ASP A 1 185 ? -18.942 7.140 3.470 1.00 95.56 185 ASP A N 1
ATOM 1414 C CA . ASP A 1 185 ? -17.783 6.802 4.291 1.00 95.56 185 ASP A CA 1
ATOM 1415 C C . ASP A 1 185 ? -16.569 7.670 3.916 1.00 95.56 185 ASP A C 1
ATOM 1417 O O . ASP A 1 185 ? -15.946 8.272 4.789 1.00 95.56 185 ASP A O 1
ATOM 1421 N N . LEU A 1 186 ? -16.256 7.793 2.621 1.00 95.88 186 LEU A N 1
ATOM 1422 C CA . LEU A 1 186 ? -15.144 8.619 2.137 1.00 95.88 186 LEU A CA 1
ATOM 1423 C C . LEU A 1 186 ? -15.359 10.109 2.436 1.00 95.88 186 LEU A C 1
ATOM 1425 O O . LEU A 1 186 ? -14.405 10.796 2.796 1.00 95.88 186 LEU A O 1
ATOM 1429 N N . ALA A 1 187 ? -16.595 10.609 2.348 1.00 96.19 187 ALA A N 1
ATOM 1430 C CA . ALA A 1 187 ? -16.916 11.986 2.725 1.00 96.19 187 ALA A CA 1
ATOM 1431 C C . ALA A 1 187 ? -16.702 12.234 4.230 1.00 96.19 187 ALA A C 1
ATOM 1433 O O . ALA A 1 187 ? -16.068 13.218 4.614 1.00 96.19 187 ALA A O 1
ATOM 1434 N N . ALA A 1 188 ? -17.164 11.313 5.084 1.00 97.62 188 ALA A N 1
ATOM 1435 C CA . ALA A 1 188 ? -16.917 11.376 6.524 1.00 97.62 188 ALA A CA 1
ATOM 1436 C C . ALA A 1 188 ? -15.415 11.303 6.844 1.00 97.62 188 ALA A C 1
ATOM 1438 O O . ALA A 1 188 ? -14.926 12.025 7.715 1.00 97.62 188 ALA A O 1
ATOM 1439 N N . LEU A 1 189 ? -14.669 10.475 6.107 1.00 97.94 189 LEU A N 1
ATOM 1440 C CA . LEU A 1 189 ? -13.223 10.375 6.254 1.00 97.94 189 LEU A CA 1
ATOM 1441 C C . LEU A 1 189 ? -12.512 11.665 5.850 1.00 97.94 189 LEU A C 1
ATOM 1443 O O . LEU A 1 189 ? -11.640 12.100 6.590 1.00 97.94 189 LEU A O 1
ATOM 1447 N N . C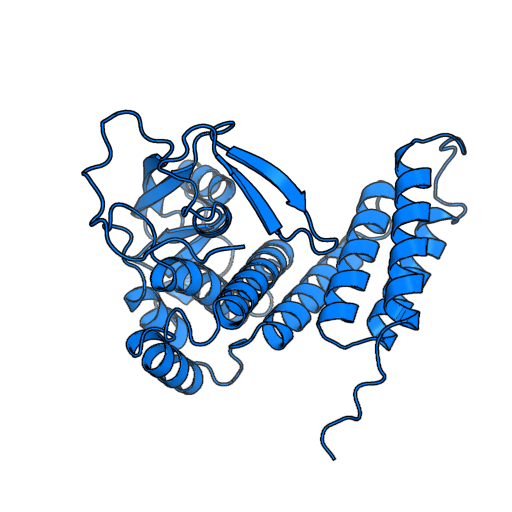YS A 1 190 ? -12.910 12.301 4.747 1.00 97.69 190 CYS A N 1
ATOM 1448 C CA . CYS A 1 190 ? -12.376 13.599 4.329 1.00 97.69 190 CYS A CA 1
ATOM 1449 C C . CYS A 1 190 ? -12.558 14.660 5.427 1.00 97.69 190 CYS A C 1
ATOM 1451 O O . CYS A 1 190 ? -11.637 15.409 5.736 1.00 97.69 190 CYS A O 1
ATOM 1453 N N . SER A 1 191 ? -13.711 14.665 6.106 1.00 97.94 191 SER A N 1
ATOM 1454 C CA . SER A 1 191 ? -13.936 15.571 7.239 1.00 97.94 191 SER A CA 1
ATOM 1455 C C . SER A 1 191 ? -13.045 15.260 8.449 1.00 97.94 191 SER A C 1
ATOM 1457 O O . SER A 1 191 ? -12.656 16.181 9.164 1.00 97.94 191 SER A O 1
ATOM 1459 N N . ALA A 1 192 ? -12.754 13.985 8.718 1.00 98.12 192 ALA A N 1
ATOM 1460 C CA . ALA A 1 192 ? -11.925 13.560 9.851 1.00 98.12 192 ALA A CA 1
ATOM 1461 C C . ALA A 1 192 ? -10.413 13.595 9.551 1.00 98.12 192 ALA A C 1
ATOM 1463 O O . ALA A 1 192 ? -9.601 13.547 10.479 1.00 98.12 192 ALA A O 1
ATOM 1464 N N . TRP A 1 193 ? -10.048 13.628 8.269 1.00 98.25 193 TRP A N 1
ATOM 1465 C CA . TRP A 1 193 ? -8.689 13.621 7.738 1.00 98.25 193 TRP A CA 1
ATOM 1466 C C . TRP A 1 193 ? -8.645 14.379 6.400 1.00 98.25 193 TRP A C 1
ATOM 1468 O O . TRP A 1 193 ? -8.710 13.752 5.339 1.00 98.25 193 TRP A O 1
ATOM 1478 N N . PRO A 1 194 ? -8.540 15.719 6.427 1.00 97.69 194 PRO A N 1
ATOM 1479 C CA . PRO A 1 194 ? -8.606 16.548 5.219 1.00 97.69 194 PRO A CA 1
ATOM 1480 C C . PRO A 1 194 ? -7.544 16.212 4.169 1.00 97.69 194 PRO A C 1
ATOM 1482 O O . PRO A 1 194 ? -7.780 16.334 2.971 1.00 97.69 194 PRO A O 1
ATOM 1485 N N . GLU A 1 195 ? -6.374 15.747 4.603 1.00 97.62 195 GLU A N 1
ATOM 1486 C CA . GLU A 1 195 ? -5.264 15.398 3.721 1.00 97.62 195 GLU A CA 1
ATOM 1487 C C . GLU A 1 195 ? -5.356 13.962 3.187 1.00 97.62 195 GLU A C 1
ATOM 1489 O O . GLU A 1 195 ? -4.446 13.537 2.472 1.00 97.62 195 GLU A O 1
ATOM 1494 N N . ALA A 1 196 ? -6.386 13.185 3.550 1.00 97.88 196 ALA A N 1
ATOM 1495 C CA . ALA A 1 196 ? -6.510 11.774 3.190 1.00 97.88 196 ALA A CA 1
ATOM 1496 C C . ALA A 1 196 ? -6.335 11.538 1.675 1.00 97.88 196 ALA A C 1
ATOM 1498 O O . ALA A 1 196 ? -6.891 12.275 0.859 1.00 97.88 196 ALA A O 1
ATOM 1499 N N . PRO A 1 197 ? -5.602 10.489 1.257 1.00 97.94 197 PRO A N 1
ATOM 1500 C CA . PRO A 1 197 ? -5.454 10.170 -0.151 1.00 97.94 197 PRO A CA 1
ATOM 1501 C C . PRO A 1 197 ? -6.674 9.356 -0.598 1.00 97.94 197 PRO A C 1
ATOM 1503 O O . PRO A 1 197 ? -6.711 8.139 -0.426 1.00 97.94 197 PRO A O 1
ATOM 1506 N N . LEU A 1 198 ? -7.701 10.043 -1.100 1.00 97.00 198 LEU A N 1
ATOM 1507 C CA . LEU A 1 198 ? -9.007 9.450 -1.434 1.00 97.00 198 LEU A CA 1
ATOM 1508 C C . LEU A 1 198 ? -9.182 9.135 -2.929 1.00 97.00 198 LEU A C 1
ATOM 1510 O O . LEU A 1 198 ? -10.303 8.935 -3.395 1.00 97.00 198 LEU A O 1
ATOM 1514 N N . ASP A 1 199 ? -8.078 9.089 -3.670 1.00 96.94 199 ASP A N 1
ATOM 1515 C CA . ASP A 1 199 ? -8.031 8.692 -5.071 1.00 96.94 199 ASP A CA 1
ATOM 1516 C C . ASP A 1 199 ? -6.693 8.010 -5.407 1.00 96.94 199 ASP A C 1
ATOM 1518 O O . ASP A 1 199 ? -5.730 8.044 -4.629 1.00 96.94 199 ASP A O 1
ATOM 1522 N N . GLU A 1 200 ? -6.630 7.377 -6.583 1.00 96.88 200 GLU A N 1
ATOM 1523 C CA . GLU A 1 200 ? -5.431 6.673 -7.042 1.00 96.88 200 GLU A CA 1
ATOM 1524 C C . GLU A 1 200 ? -4.209 7.603 -7.083 1.00 96.88 200 GLU A C 1
ATOM 1526 O O . GLU A 1 200 ? -3.135 7.249 -6.591 1.00 96.88 200 GLU A O 1
ATOM 1531 N N . ARG A 1 201 ? -4.358 8.806 -7.644 1.00 97.56 201 ARG A N 1
ATOM 1532 C CA . ARG A 1 201 ? -3.251 9.735 -7.896 1.00 97.56 201 ARG A CA 1
ATOM 1533 C C . ARG A 1 201 ? -2.620 10.219 -6.590 1.00 97.56 201 ARG A C 1
ATOM 1535 O O . ARG A 1 201 ? -1.393 10.221 -6.469 1.00 97.56 201 ARG A O 1
ATOM 1542 N N . ALA A 1 202 ? -3.433 10.592 -5.608 1.00 98.19 202 ALA A N 1
ATOM 1543 C CA . ALA A 1 202 ? -3.004 11.004 -4.278 1.00 98.19 202 ALA A CA 1
ATOM 1544 C C . ALA A 1 202 ? -2.274 9.866 -3.549 1.00 98.19 202 ALA A C 1
ATOM 1546 O O . ALA A 1 202 ? -1.203 10.084 -2.972 1.00 98.19 202 ALA A O 1
ATOM 1547 N N . CYS A 1 203 ? -2.791 8.635 -3.632 1.00 98.56 203 CYS A N 1
ATOM 1548 C CA . CYS A 1 203 ? -2.118 7.458 -3.088 1.00 98.56 203 CYS A CA 1
ATOM 1549 C C . CYS A 1 203 ? -0.763 7.197 -3.769 1.00 98.56 203 CYS A C 1
ATOM 1551 O O . CYS A 1 203 ? 0.233 6.972 -3.078 1.00 98.56 203 CYS A O 1
ATOM 1553 N N . LEU A 1 204 ? -0.680 7.275 -5.104 1.00 98.56 204 LEU A N 1
ATOM 1554 C CA . LEU A 1 204 ? 0.576 7.074 -5.839 1.00 98.56 204 LEU A CA 1
ATOM 1555 C C . LEU A 1 204 ? 1.633 8.122 -5.473 1.00 98.56 204 LEU A C 1
ATOM 1557 O O . LEU A 1 204 ? 2.795 7.767 -5.267 1.00 98.56 204 LEU A O 1
ATOM 1561 N N . ARG A 1 205 ? 1.256 9.398 -5.323 1.00 98.50 205 ARG A N 1
ATOM 1562 C CA . ARG A 1 205 ? 2.191 10.450 -4.882 1.00 98.50 205 ARG A CA 1
ATOM 1563 C C . ARG A 1 205 ? 2.779 10.148 -3.509 1.00 98.50 205 ARG A C 1
ATOM 1565 O O . ARG A 1 205 ? 4.000 10.181 -3.351 1.00 98.50 205 ARG A O 1
ATOM 1572 N N . ARG A 1 206 ? 1.938 9.755 -2.549 1.00 98.12 206 ARG A N 1
ATOM 1573 C CA . ARG A 1 206 ? 2.386 9.364 -1.202 1.00 98.12 206 ARG A CA 1
ATOM 1574 C C . ARG A 1 206 ? 3.269 8.118 -1.211 1.00 98.12 206 ARG A C 1
ATOM 1576 O O . ARG A 1 206 ? 4.260 8.062 -0.475 1.00 98.12 206 ARG A O 1
ATOM 1583 N N . ALA A 1 207 ? 2.946 7.137 -2.056 1.00 98.50 207 ALA A N 1
ATOM 1584 C CA . ALA A 1 207 ? 3.778 5.953 -2.251 1.00 98.50 207 ALA A CA 1
ATOM 1585 C C . ALA A 1 207 ? 5.166 6.352 -2.765 1.00 98.50 207 ALA A C 1
ATOM 1587 O O . ALA A 1 207 ? 6.179 5.942 -2.200 1.00 98.50 207 ALA A O 1
ATOM 1588 N N . ALA A 1 208 ? 5.215 7.209 -3.785 1.00 98.44 208 ALA A N 1
ATOM 1589 C CA . ALA A 1 208 ? 6.452 7.681 -4.385 1.00 98.44 208 ALA A CA 1
ATOM 1590 C C . ALA A 1 208 ? 7.309 8.510 -3.417 1.00 98.44 208 ALA A C 1
ATOM 1592 O O . ALA A 1 208 ? 8.523 8.341 -3.378 1.00 98.44 208 ALA A O 1
ATOM 1593 N N . GLU A 1 209 ? 6.706 9.389 -2.616 1.00 98.06 209 GLU A N 1
ATOM 1594 C CA . GLU A 1 209 ? 7.414 10.126 -1.559 1.00 98.06 209 GLU A CA 1
ATOM 1595 C C . GLU A 1 209 ? 8.045 9.184 -0.534 1.00 98.06 209 GLU A C 1
ATOM 1597 O O . GLU A 1 209 ? 9.206 9.348 -0.165 1.00 98.06 209 GLU A O 1
ATOM 1602 N N . SER A 1 210 ? 7.299 8.166 -0.106 1.00 97.81 210 SER A N 1
ATOM 1603 C CA . SER A 1 210 ? 7.753 7.228 0.921 1.00 97.81 210 SER A CA 1
ATOM 1604 C C . SER A 1 210 ? 8.847 6.293 0.386 1.00 97.81 210 SER A C 1
ATOM 1606 O O . SER A 1 210 ? 9.867 6.098 1.045 1.00 97.81 210 SER A O 1
ATOM 1608 N N . TYR A 1 211 ? 8.712 5.800 -0.852 1.00 97.81 211 TYR A N 1
ATOM 1609 C CA . TYR A 1 211 ? 9.780 5.058 -1.530 1.00 97.81 211 TYR A CA 1
ATOM 1610 C C . TYR A 1 211 ? 11.015 5.915 -1.792 1.00 97.81 211 TYR A C 1
ATOM 1612 O O . TYR A 1 211 ? 12.133 5.414 -1.682 1.00 97.81 211 TYR A O 1
ATOM 1620 N N . ARG A 1 212 ? 10.842 7.204 -2.105 1.00 97.69 212 ARG A N 1
ATOM 1621 C CA . ARG A 1 212 ? 11.969 8.121 -2.267 1.00 97.69 212 ARG A CA 1
ATOM 1622 C C . ARG A 1 212 ? 12.712 8.327 -0.949 1.00 97.69 212 ARG A C 1
ATOM 1624 O O . ARG A 1 212 ? 13.931 8.216 -0.944 1.00 97.69 212 ARG A O 1
ATOM 1631 N N . ALA A 1 213 ? 11.993 8.550 0.150 1.00 96.25 213 ALA A N 1
ATOM 1632 C CA . ALA A 1 213 ? 12.601 8.652 1.474 1.00 96.25 213 ALA A CA 1
ATOM 1633 C C . ALA A 1 213 ? 13.384 7.376 1.828 1.00 96.25 213 ALA A C 1
ATOM 1635 O O . ALA A 1 213 ? 14.519 7.459 2.285 1.00 96.25 213 ALA A O 1
ATOM 1636 N N . GLN A 1 214 ? 12.819 6.198 1.536 1.00 95.00 214 GLN A N 1
ATOM 1637 C CA . GLN A 1 214 ? 13.522 4.930 1.727 1.00 95.00 214 GLN A CA 1
ATOM 1638 C C . GLN A 1 214 ? 14.784 4.823 0.862 1.00 95.00 214 GLN A C 1
ATOM 1640 O O . GLN A 1 214 ? 15.826 4.399 1.355 1.00 95.00 214 GLN A O 1
ATOM 1645 N N . TYR A 1 215 ? 14.705 5.203 -0.416 1.00 95.94 215 TYR A N 1
ATOM 1646 C CA . TYR A 1 215 ? 15.866 5.230 -1.303 1.00 95.94 215 TYR A CA 1
ATOM 1647 C C . TYR A 1 215 ? 16.956 6.152 -0.755 1.00 95.94 215 TYR A C 1
ATOM 1649 O O . TYR A 1 215 ? 18.104 5.741 -0.662 1.00 95.94 215 TYR A O 1
ATOM 1657 N N . ASP A 1 216 ? 16.611 7.371 -0.342 1.00 95.69 216 ASP A N 1
ATOM 1658 C CA . ASP A 1 216 ? 17.590 8.337 0.158 1.00 95.69 216 ASP A CA 1
ATOM 1659 C C . ASP A 1 216 ? 18.291 7.859 1.444 1.00 95.69 216 ASP A C 1
ATOM 1661 O O . ASP A 1 216 ? 19.457 8.200 1.647 1.00 95.69 216 ASP A O 1
ATOM 1665 N N . LEU A 1 217 ? 17.625 7.028 2.260 1.00 93.25 217 LEU A N 1
ATOM 1666 C CA . LEU A 1 217 ? 18.206 6.385 3.446 1.00 93.25 217 LEU A CA 1
ATOM 1667 C C . LEU A 1 217 ? 19.137 5.211 3.119 1.00 93.25 217 LEU A C 1
ATOM 1669 O O . LEU A 1 217 ? 20.063 4.952 3.883 1.00 93.25 217 LEU A O 1
ATOM 1673 N N . THR A 1 218 ? 18.883 4.470 2.035 1.00 92.31 218 THR A N 1
ATOM 1674 C CA . THR A 1 218 ? 19.628 3.231 1.736 1.00 92.31 218 THR A CA 1
ATOM 1675 C C . THR A 1 21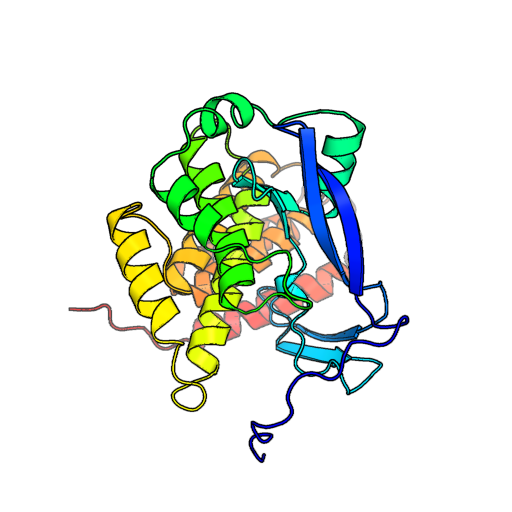8 ? 20.558 3.311 0.532 1.00 92.31 218 THR A C 1
ATOM 1677 O O . THR A 1 218 ? 21.343 2.386 0.322 1.00 92.31 218 THR A O 1
ATOM 1680 N N . ARG A 1 219 ? 20.478 4.388 -0.256 1.00 91.06 219 ARG A N 1
ATOM 1681 C CA . ARG A 1 219 ? 21.318 4.601 -1.438 1.00 91.06 219 ARG A CA 1
ATOM 1682 C C . ARG A 1 219 ? 22.794 4.635 -1.061 1.00 91.06 219 ARG A C 1
ATOM 1684 O O . ARG A 1 219 ? 23.168 5.152 -0.010 1.00 91.06 219 ARG A O 1
ATOM 1691 N N . GLY A 1 220 ? 23.635 4.121 -1.953 1.00 82.88 220 GLY A N 1
ATOM 1692 C CA . GLY A 1 220 ? 25.072 3.980 -1.692 1.00 82.88 220 GLY A CA 1
ATOM 1693 C C . GLY A 1 220 ? 25.423 2.755 -0.841 1.00 82.88 220 GLY A C 1
ATOM 1694 O O . GLY A 1 220 ? 26.589 2.565 -0.505 1.00 82.88 220 GLY A O 1
ATOM 1695 N N . GLY A 1 221 ? 24.436 1.913 -0.515 1.00 82.94 221 GLY A N 1
ATOM 1696 C CA . GLY A 1 221 ? 24.682 0.561 -0.026 1.00 82.94 221 GLY A CA 1
ATOM 1697 C C . GLY A 1 221 ? 25.274 -0.357 -1.106 1.00 82.94 221 GLY A C 1
ATOM 1698 O O . GLY A 1 221 ? 25.389 0.006 -2.274 1.00 82.94 221 GLY A O 1
ATOM 1699 N N . ALA A 1 222 ? 25.619 -1.588 -0.721 1.00 80.44 222 ALA A N 1
ATOM 1700 C CA . ALA A 1 222 ? 26.290 -2.557 -1.596 1.00 80.44 222 ALA A CA 1
ATOM 1701 C C . ALA A 1 222 ? 25.389 -3.207 -2.674 1.00 80.44 222 ALA A C 1
ATOM 1703 O O . ALA A 1 222 ? 25.871 -4.023 -3.455 1.00 80.44 222 ALA A O 1
ATOM 1704 N N . ASP A 1 223 ? 24.092 -2.881 -2.727 1.00 90.50 223 ASP A N 1
ATOM 1705 C CA . ASP A 1 223 ? 23.115 -3.547 -3.600 1.00 90.50 223 ASP A CA 1
ATOM 1706 C C . ASP A 1 223 ? 22.549 -2.597 -4.670 1.00 90.50 223 ASP A C 1
ATOM 1708 O O . ASP A 1 223 ? 21.434 -2.076 -4.574 1.00 90.50 223 ASP A O 1
ATOM 1712 N N . ALA A 1 224 ? 23.326 -2.401 -5.738 1.00 91.12 224 ALA A N 1
ATOM 1713 C CA . ALA A 1 224 ? 22.912 -1.600 -6.889 1.00 91.12 224 ALA A CA 1
ATOM 1714 C C . ALA A 1 224 ? 21.645 -2.150 -7.573 1.00 91.12 224 ALA A C 1
ATOM 1716 O O . ALA A 1 224 ? 20.859 -1.381 -8.130 1.00 91.12 224 ALA A O 1
ATOM 1717 N N . ARG A 1 225 ? 21.414 -3.471 -7.527 1.00 92.94 225 ARG A N 1
ATOM 1718 C CA . ARG A 1 225 ? 20.227 -4.097 -8.125 1.00 92.94 225 ARG A CA 1
ATOM 1719 C C . ARG A 1 225 ? 18.961 -3.640 -7.410 1.00 92.94 225 ARG A C 1
ATOM 1721 O O . ARG A 1 225 ? 17.979 -3.294 -8.074 1.00 92.94 225 ARG A O 1
ATOM 1728 N N . ARG A 1 226 ? 18.974 -3.621 -6.076 1.00 93.94 226 ARG A N 1
ATOM 1729 C CA . ARG A 1 226 ? 17.869 -3.092 -5.268 1.00 93.94 226 ARG A CA 1
ATOM 1730 C C . ARG A 1 226 ? 17.601 -1.623 -5.587 1.00 93.94 226 ARG A C 1
ATOM 1732 O O . ARG A 1 226 ? 16.445 -1.268 -5.818 1.00 93.94 226 ARG A O 1
ATOM 1739 N N . ASP A 1 227 ? 18.643 -0.798 -5.632 1.00 94.69 227 ASP A N 1
ATOM 1740 C CA . ASP A 1 227 ? 18.517 0.640 -5.892 1.00 94.69 227 ASP A CA 1
ATOM 1741 C C . ASP A 1 227 ? 17.922 0.918 -7.278 1.00 94.69 227 ASP A C 1
ATOM 1743 O O . ASP A 1 227 ? 16.951 1.667 -7.398 1.00 94.69 227 ASP A O 1
ATOM 1747 N N . VAL A 1 228 ? 18.432 0.256 -8.323 1.00 95.62 228 VAL A N 1
ATOM 1748 C CA . VAL A 1 228 ? 17.882 0.368 -9.683 1.00 95.62 228 VAL A CA 1
ATOM 1749 C C . VAL A 1 228 ? 16.425 -0.097 -9.716 1.00 95.62 228 VAL A C 1
ATOM 1751 O O . VAL A 1 228 ? 15.572 0.625 -10.226 1.00 95.62 228 VAL A O 1
ATOM 1754 N N . THR A 1 229 ? 16.102 -1.246 -9.112 1.00 95.88 229 THR A N 1
ATOM 1755 C CA . THR A 1 229 ? 14.722 -1.769 -9.073 1.00 95.88 229 THR A CA 1
ATOM 1756 C C . THR A 1 229 ? 13.757 -0.783 -8.406 1.00 95.88 229 THR A C 1
ATOM 1758 O O . THR A 1 229 ? 12.652 -0.555 -8.904 1.00 95.88 229 THR A O 1
ATOM 1761 N N . LEU A 1 230 ? 14.170 -0.172 -7.291 1.00 96.94 230 LEU A N 1
ATOM 1762 C CA . LEU A 1 230 ? 13.371 0.818 -6.572 1.00 96.94 230 LEU A CA 1
ATOM 1763 C C . LEU A 1 230 ? 13.175 2.100 -7.392 1.00 96.94 230 LEU A C 1
ATOM 1765 O O . LEU A 1 230 ? 12.071 2.638 -7.425 1.00 96.94 230 LEU A O 1
ATOM 1769 N N . LEU A 1 231 ? 14.215 2.576 -8.081 1.00 97.69 231 LEU A N 1
ATOM 1770 C CA . LEU A 1 231 ? 14.136 3.769 -8.927 1.00 97.69 231 LEU A CA 1
ATOM 1771 C C . LEU A 1 231 ? 13.244 3.560 -10.159 1.00 97.69 231 LEU A C 1
ATOM 1773 O O . LEU A 1 231 ? 12.519 4.479 -10.539 1.00 97.69 231 LEU A O 1
ATOM 1777 N N . LEU A 1 232 ? 13.243 2.363 -10.754 1.00 97.94 232 LEU A N 1
ATOM 1778 C CA . LEU A 1 232 ? 12.329 2.020 -11.851 1.00 97.94 232 LEU A CA 1
ATOM 1779 C C . LEU A 1 232 ? 10.873 1.989 -11.383 1.00 97.94 232 LEU A C 1
ATOM 1781 O O . LEU A 1 232 ? 10.011 2.597 -12.022 1.00 97.94 232 LEU A O 1
ATOM 1785 N N . LEU A 1 233 ? 10.612 1.369 -10.227 1.00 98.25 233 LEU A N 1
ATOM 1786 C CA . LEU A 1 233 ? 9.293 1.399 -9.595 1.00 98.25 233 LEU A CA 1
ATOM 1787 C C . LEU A 1 233 ? 8.853 2.841 -9.302 1.00 98.25 233 LEU A C 1
ATOM 1789 O O . LEU A 1 233 ? 7.734 3.229 -9.631 1.00 98.25 233 LEU A O 1
ATOM 1793 N N . LEU A 1 234 ? 9.742 3.658 -8.730 1.00 98.12 234 LEU A N 1
ATOM 1794 C CA . LEU A 1 234 ? 9.470 5.063 -8.434 1.00 98.12 234 LEU A CA 1
ATOM 1795 C C . LEU A 1 234 ? 9.135 5.859 -9.704 1.00 98.12 234 LEU A C 1
ATOM 1797 O O . LEU A 1 234 ? 8.194 6.654 -9.693 1.00 98.12 234 LEU A O 1
ATOM 1801 N N . GLY A 1 235 ? 9.877 5.633 -10.792 1.00 97.94 235 GLY A N 1
ATOM 1802 C CA . GLY A 1 235 ? 9.628 6.261 -12.087 1.00 97.94 235 GLY A CA 1
ATOM 1803 C C . GLY A 1 235 ? 8.243 5.927 -12.640 1.00 97.94 235 GLY A C 1
ATOM 1804 O O . GLY A 1 235 ? 7.513 6.829 -13.050 1.00 97.94 235 GLY A O 1
ATOM 1805 N N . GLU A 1 236 ? 7.834 4.660 -12.586 1.00 98.19 236 GLU A N 1
ATOM 1806 C CA . GLU A 1 236 ? 6.498 4.254 -13.031 1.00 98.19 236 GLU A CA 1
ATOM 1807 C C . GLU A 1 236 ? 5.383 4.828 -12.140 1.00 98.19 236 GLU A C 1
ATOM 1809 O O . GLU A 1 236 ? 4.394 5.346 -12.665 1.00 98.19 236 GLU A O 1
ATOM 1814 N N . ILE A 1 237 ? 5.535 4.785 -10.811 1.00 98.38 237 ILE A N 1
ATOM 1815 C CA . ILE A 1 237 ? 4.548 5.355 -9.878 1.00 98.38 237 ILE A CA 1
ATOM 1816 C C . ILE A 1 237 ? 4.376 6.857 -10.150 1.00 98.38 237 ILE A C 1
ATOM 1818 O O . ILE A 1 237 ? 3.246 7.334 -10.256 1.00 98.38 237 ILE A O 1
ATOM 1822 N N . ARG A 1 238 ? 5.477 7.605 -10.322 1.00 98.06 238 ARG A N 1
ATOM 1823 C CA . ARG A 1 238 ? 5.438 9.045 -10.638 1.00 98.06 238 ARG A CA 1
ATOM 1824 C C . ARG A 1 238 ? 4.791 9.328 -11.988 1.00 98.06 238 ARG A C 1
ATOM 1826 O O . ARG A 1 238 ? 3.971 10.236 -12.082 1.00 98.06 238 ARG A O 1
ATOM 1833 N N . ARG A 1 239 ? 5.088 8.524 -13.012 1.00 97.19 239 ARG A N 1
ATOM 1834 C CA . ARG A 1 239 ? 4.457 8.636 -14.335 1.00 97.19 239 ARG A CA 1
ATOM 1835 C C . ARG A 1 239 ? 2.936 8.497 -14.238 1.00 97.19 239 ARG A C 1
ATOM 1837 O O . ARG A 1 239 ? 2.202 9.323 -14.782 1.00 97.19 239 ARG A O 1
ATOM 1844 N N . ARG A 1 240 ? 2.459 7.475 -13.521 1.00 96.25 240 ARG A N 1
ATOM 1845 C CA . ARG A 1 240 ? 1.022 7.230 -13.298 1.00 96.25 240 ARG A CA 1
ATOM 1846 C C . ARG A 1 240 ? 0.365 8.305 -12.444 1.00 96.25 240 ARG A C 1
ATOM 1848 O O . ARG A 1 240 ? -0.762 8.694 -12.721 1.00 96.25 240 ARG A O 1
ATOM 1855 N N . ALA A 1 241 ? 1.096 8.852 -11.477 1.00 96.94 241 ALA A N 1
ATOM 1856 C CA . ALA A 1 241 ? 0.670 10.024 -10.722 1.00 96.94 241 ALA A CA 1
ATOM 1857 C C . ALA A 1 241 ? 0.641 11.323 -11.561 1.00 96.94 241 ALA A C 1
ATOM 1859 O O . ALA A 1 241 ? 0.257 12.374 -11.047 1.00 96.94 241 ALA A O 1
ATOM 1860 N N . GLY A 1 242 ? 1.046 11.281 -12.837 1.00 95.94 242 GLY A N 1
ATOM 1861 C CA . GLY A 1 242 ? 1.136 12.443 -13.722 1.00 95.94 242 GLY A CA 1
ATOM 1862 C C . GLY A 1 242 ? 2.267 13.409 -13.359 1.00 95.94 242 GLY A C 1
ATOM 1863 O O . GLY A 1 242 ? 2.213 14.570 -13.746 1.00 95.94 242 GLY A O 1
ATOM 1864 N N . ASP A 1 243 ? 3.271 12.951 -12.608 1.00 96.69 243 ASP A N 1
ATOM 1865 C CA . ASP A 1 243 ? 4.443 13.729 -12.202 1.00 96.69 243 ASP A CA 1
ATOM 1866 C C . ASP A 1 243 ? 5.626 13.426 -13.155 1.00 96.69 243 ASP A C 1
ATOM 1868 O O . ASP A 1 243 ? 6.655 12.870 -12.753 1.00 96.69 243 ASP A O 1
ATOM 1872 N N . THR A 1 244 ? 5.470 13.739 -14.447 1.00 95.81 244 THR A N 1
ATOM 1873 C CA . THR A 1 244 ? 6.381 13.322 -15.537 1.00 95.81 244 THR A CA 1
ATOM 1874 C C . THR A 1 244 ? 7.843 13.711 -15.301 1.00 95.81 244 THR A C 1
ATOM 1876 O O . THR A 1 244 ? 8.733 12.876 -15.458 1.00 95.81 244 THR A O 1
ATOM 1879 N N . GLU A 1 245 ? 8.112 14.939 -14.851 1.00 96.12 245 GLU A N 1
ATOM 1880 C CA . GLU A 1 245 ? 9.479 15.407 -14.566 1.00 96.12 245 GLU A CA 1
ATOM 1881 C C . GLU A 1 245 ? 10.162 14.578 -13.470 1.00 96.12 245 GLU A C 1
ATOM 1883 O O . GLU A 1 245 ? 11.325 14.181 -13.592 1.00 96.12 245 GLU A O 1
ATOM 1888 N N . LEU A 1 246 ? 9.421 14.237 -12.410 1.00 97.50 246 LEU A N 1
ATOM 1889 C CA . LEU A 1 246 ? 9.935 13.395 -11.329 1.00 97.50 246 LEU A CA 1
ATOM 1890 C C . LEU A 1 246 ? 10.182 11.959 -11.806 1.00 97.50 246 LEU A C 1
ATOM 1892 O O . LEU A 1 246 ? 11.150 11.330 -11.373 1.00 97.50 246 LEU A O 1
ATOM 1896 N N . ALA A 1 247 ? 9.353 11.450 -12.723 1.00 97.56 247 ALA A N 1
ATOM 1897 C CA . ALA A 1 247 ? 9.559 10.146 -13.346 1.00 97.56 247 ALA A CA 1
ATOM 1898 C C . ALA A 1 247 ? 10.841 10.110 -14.200 1.00 97.56 247 ALA A C 1
ATOM 1900 O O . ALA A 1 247 ? 11.645 9.181 -14.075 1.00 97.56 247 ALA A O 1
ATOM 1901 N N . VAL A 1 248 ? 11.084 11.149 -15.008 1.00 97.44 248 VAL A N 1
ATOM 1902 C CA . VAL A 1 248 ? 12.328 11.311 -15.783 1.00 97.44 248 VAL A CA 1
ATOM 1903 C C . VAL A 1 248 ? 13.541 11.419 -14.854 1.00 97.44 248 VAL A C 1
ATOM 1905 O O . VAL A 1 248 ? 14.578 10.802 -15.112 1.00 97.44 248 VAL A O 1
ATOM 1908 N N . GLY A 1 249 ? 13.412 12.146 -13.741 1.00 97.44 249 GLY A N 1
ATOM 1909 C CA . GLY A 1 249 ? 14.445 12.233 -12.709 1.00 97.44 249 GLY A CA 1
ATOM 1910 C C . GLY A 1 249 ? 14.808 10.870 -12.110 1.00 97.44 249 GLY A C 1
ATOM 1911 O O . GLY A 1 249 ? 15.991 10.541 -12.009 1.00 97.44 249 GLY A O 1
ATOM 1912 N N . ALA A 1 250 ? 13.811 10.046 -11.772 1.00 97.62 250 ALA A N 1
ATOM 1913 C CA . ALA A 1 250 ? 14.031 8.691 -11.262 1.00 97.62 250 ALA A CA 1
ATOM 1914 C C . ALA A 1 250 ? 14.740 7.790 -12.290 1.00 97.62 250 ALA A C 1
ATOM 1916 O O . ALA A 1 250 ? 15.694 7.097 -11.943 1.00 97.62 250 ALA A O 1
ATOM 1917 N N . LEU A 1 251 ? 14.353 7.866 -13.569 1.00 97.50 251 LEU A N 1
ATOM 1918 C CA . LEU A 1 251 ? 15.027 7.156 -14.663 1.00 97.50 251 LEU A CA 1
ATOM 1919 C C . LEU A 1 251 ? 16.489 7.575 -14.847 1.00 97.50 251 LEU A C 1
ATOM 1921 O O . LEU A 1 251 ? 17.346 6.736 -15.133 1.00 97.50 251 LEU A O 1
ATOM 1925 N N . ARG A 1 252 ? 16.786 8.873 -14.718 1.00 97.50 252 ARG A N 1
ATOM 1926 C CA . ARG A 1 252 ? 18.159 9.384 -14.802 1.00 97.50 252 ARG A CA 1
ATOM 1927 C C . ARG A 1 252 ? 19.011 8.817 -13.671 1.00 97.50 252 ARG A C 1
ATOM 1929 O O . ARG A 1 252 ? 20.104 8.328 -13.941 1.00 97.50 252 ARG A O 1
ATOM 1936 N N . LEU A 1 253 ? 18.486 8.828 -12.445 1.00 96.44 253 LEU A N 1
ATOM 1937 C CA . LEU A 1 253 ? 19.151 8.223 -11.292 1.00 96.44 253 LEU A CA 1
ATOM 1938 C C . LEU A 1 253 ? 19.352 6.718 -11.497 1.00 96.44 253 LEU A C 1
ATOM 1940 O O . LEU A 1 253 ? 20.459 6.240 -11.297 1.00 96.44 253 LEU A O 1
ATOM 1944 N N . ALA A 1 254 ? 18.341 5.987 -11.984 1.00 96.31 254 ALA A N 1
ATOM 1945 C CA . ALA A 1 254 ? 18.466 4.554 -12.263 1.00 96.31 254 ALA A CA 1
ATOM 1946 C C . ALA A 1 254 ? 19.595 4.276 -13.266 1.00 96.31 254 ALA A C 1
ATOM 1948 O O . ALA A 1 254 ? 20.419 3.394 -13.045 1.00 96.31 254 ALA A O 1
ATOM 1949 N N . SER A 1 255 ? 19.680 5.083 -14.330 1.00 95.56 255 SER A N 1
ATOM 1950 C CA . SER A 1 255 ? 20.750 4.999 -15.328 1.00 95.56 255 SER A CA 1
ATOM 1951 C C . SER A 1 255 ? 22.130 5.254 -14.727 1.00 95.56 255 SER A C 1
ATOM 1953 O O . SER A 1 255 ? 23.078 4.553 -15.066 1.00 95.56 255 SER A O 1
ATOM 1955 N N . GLN A 1 256 ? 22.253 6.265 -13.865 1.00 94.56 256 GLN A N 1
ATOM 1956 C CA . GLN A 1 256 ? 23.514 6.612 -13.209 1.00 94.56 256 GLN A CA 1
ATOM 1957 C C . GLN A 1 256 ? 23.955 5.513 -12.242 1.00 94.56 256 GLN A C 1
ATOM 1959 O O . GLN A 1 256 ? 25.121 5.134 -12.254 1.00 94.56 256 GLN A O 1
ATOM 1964 N N . THR A 1 257 ? 23.028 4.962 -11.456 1.00 93.06 257 THR A N 1
ATOM 1965 C CA . THR A 1 257 ? 23.301 3.838 -10.553 1.00 93.06 257 THR A CA 1
ATOM 1966 C C . THR A 1 257 ? 23.711 2.589 -11.331 1.00 93.06 257 THR A C 1
ATOM 1968 O O . THR A 1 257 ? 24.660 1.913 -10.948 1.00 93.06 257 THR A O 1
ATOM 1971 N N . LEU A 1 258 ? 23.039 2.298 -12.449 1.00 92.19 258 LEU A N 1
ATOM 1972 C CA . LEU A 1 258 ? 23.309 1.115 -13.265 1.00 92.19 258 LEU A CA 1
ATOM 1973 C C . LEU A 1 258 ? 24.658 1.183 -14.001 1.00 92.19 258 LEU A C 1
ATOM 1975 O O . LEU A 1 258 ? 25.338 0.166 -14.113 1.00 92.19 258 LEU A O 1
ATOM 1979 N N . LEU A 1 259 ? 25.036 2.363 -14.505 1.00 90.56 259 LEU A N 1
ATOM 1980 C CA . LEU A 1 259 ? 26.247 2.575 -15.314 1.00 90.56 259 LEU A CA 1
ATOM 1981 C C . LEU A 1 259 ? 27.437 3.122 -14.505 1.00 90.56 259 LEU A C 1
ATOM 1983 O O . LEU A 1 259 ? 28.507 3.355 -15.062 1.00 90.56 259 LEU A O 1
ATOM 1987 N N . GLY A 1 260 ? 27.252 3.374 -13.208 1.00 88.38 260 GLY A N 1
ATOM 1988 C CA . GLY A 1 260 ? 28.249 4.015 -12.360 1.00 88.38 260 GLY A CA 1
ATOM 1989 C C . GLY A 1 260 ? 29.469 3.127 -12.058 1.00 88.38 260 GLY A C 1
ATOM 1990 O O . GLY A 1 260 ? 29.340 1.902 -11.944 1.00 88.38 260 GLY A O 1
ATOM 1991 N N . PRO A 1 261 ? 30.654 3.734 -11.837 1.00 74.56 261 PRO A N 1
ATOM 1992 C CA . PRO A 1 261 ? 31.909 3.020 -11.562 1.00 74.56 261 PRO A CA 1
ATOM 1993 C C . PRO A 1 261 ? 31.902 2.246 -10.230 1.00 74.56 261 PRO A C 1
ATOM 1995 O O . PRO A 1 261 ? 32.720 1.354 -10.028 1.00 74.56 261 PRO A O 1
ATOM 1998 N N . GLY A 1 262 ? 30.955 2.545 -9.333 1.00 69.00 262 GLY A N 1
ATOM 1999 C CA . GLY A 1 262 ? 30.768 1.863 -8.048 1.00 69.00 262 GLY A CA 1
ATOM 2000 C C . GLY A 1 262 ? 30.070 0.504 -8.134 1.00 69.00 262 GLY A C 1
ATOM 2001 O O . GLY A 1 262 ? 29.932 -0.163 -7.116 1.00 69.00 262 GLY A O 1
ATOM 2002 N N . THR A 1 263 ? 29.656 0.052 -9.324 1.00 62.88 263 THR A N 1
ATOM 2003 C CA . THR A 1 263 ? 29.053 -1.284 -9.491 1.00 62.88 263 THR A CA 1
ATOM 2004 C C . THR A 1 263 ? 30.072 -2.436 -9.474 1.00 62.88 263 THR A C 1
ATOM 2006 O O . THR A 1 263 ? 29.724 -3.557 -9.831 1.00 62.88 263 THR A O 1
ATOM 2009 N N . GLY A 1 264 ? 31.315 -2.156 -9.054 1.00 54.19 264 GLY A N 1
ATOM 2010 C CA . GLY A 1 264 ? 32.294 -3.103 -8.512 1.00 54.19 264 GLY A CA 1
ATOM 2011 C C . GLY A 1 264 ? 32.375 -4.450 -9.222 1.00 54.19 264 GLY A C 1
ATOM 2012 O O . GLY A 1 264 ? 31.846 -5.432 -8.719 1.00 54.19 264 GLY A O 1
ATOM 2013 N N . GLY A 1 265 ? 33.041 -4.512 -10.378 1.00 53.31 265 GLY A N 1
ATOM 2014 C CA . GLY A 1 265 ? 33.435 -5.783 -11.006 1.00 53.31 265 GLY A CA 1
ATOM 2015 C C . GLY A 1 265 ? 32.293 -6.694 -11.471 1.00 53.31 265 GLY A C 1
ATOM 2016 O O . GLY A 1 265 ? 32.555 -7.786 -11.969 1.00 53.31 265 GLY A O 1
ATOM 2017 N N . VAL A 1 266 ? 31.038 -6.259 -11.346 1.00 56.38 266 VAL A N 1
ATOM 2018 C CA . VAL A 1 266 ? 29.885 -7.005 -11.830 1.00 56.38 266 VAL A CA 1
ATOM 2019 C C . VAL A 1 266 ? 29.960 -7.074 -13.353 1.00 56.38 266 VAL A C 1
ATOM 2021 O O . VAL A 1 266 ? 29.871 -6.047 -14.039 1.00 56.38 266 VAL A O 1
ATOM 2024 N N . SER A 1 267 ? 30.162 -8.290 -13.868 1.00 62.44 267 SER A N 1
ATOM 2025 C CA . SER A 1 267 ? 30.326 -8.537 -15.299 1.00 62.44 267 SER A CA 1
ATOM 2026 C C . SER A 1 267 ? 29.161 -7.929 -16.086 1.00 62.44 267 SER A C 1
ATOM 2028 O O . SER A 1 267 ? 28.008 -7.930 -15.646 1.00 62.44 267 SER A O 1
ATOM 2030 N N . SER A 1 268 ? 29.448 -7.409 -17.275 1.00 63.34 268 SER A N 1
ATOM 2031 C CA . SER A 1 268 ? 28.454 -6.851 -18.198 1.00 63.34 268 SER A CA 1
ATOM 2032 C C . SER A 1 268 ? 27.377 -7.852 -18.651 1.00 63.34 268 SER A C 1
ATOM 2034 O O . SER A 1 268 ? 26.463 -7.440 -19.354 1.00 63.34 268 SER A O 1
ATOM 2036 N N . GLY A 1 269 ? 27.446 -9.123 -18.233 1.00 74.62 269 GLY A N 1
ATOM 2037 C CA . GLY A 1 269 ? 26.513 -10.189 -18.603 1.00 74.62 269 GLY A CA 1
ATOM 2038 C C . GLY A 1 269 ? 25.525 -10.617 -17.515 1.00 74.62 269 GLY A C 1
ATOM 2039 O O . GLY A 1 269 ? 24.958 -11.700 -17.625 1.00 74.62 269 GLY A O 1
ATOM 2040 N N . GLU A 1 270 ? 25.323 -9.847 -16.438 1.00 87.62 270 GLU A N 1
ATOM 2041 C CA . GLU A 1 270 ? 24.313 -10.234 -15.444 1.00 87.62 270 GLU A CA 1
ATOM 2042 C C . GLU A 1 270 ? 22.877 -10.046 -15.979 1.00 87.62 270 GLU A C 1
ATOM 2044 O O . GLU A 1 270 ? 22.486 -8.913 -16.281 1.00 87.62 270 GLU A O 1
ATOM 2049 N N . PRO A 1 271 ? 22.032 -11.100 -16.004 1.00 92.25 271 PRO A N 1
ATOM 2050 C CA . PRO A 1 271 ? 20.700 -11.046 -16.623 1.00 92.25 271 PRO A CA 1
ATOM 2051 C C . PRO A 1 271 ? 19.761 -9.962 -16.072 1.00 92.25 271 PRO A C 1
ATOM 2053 O O . PRO A 1 271 ? 18.852 -9.496 -16.757 1.00 92.25 271 PRO A O 1
ATOM 2056 N N . TRP A 1 272 ? 19.946 -9.534 -14.818 1.00 92.62 272 TRP A N 1
ATOM 2057 C CA . TRP A 1 272 ? 19.102 -8.483 -14.244 1.00 92.62 272 TRP A CA 1
ATOM 2058 C C . TRP A 1 272 ? 19.411 -7.098 -14.822 1.00 92.62 272 TRP A C 1
ATOM 2060 O O . TRP A 1 272 ? 18.513 -6.259 -14.846 1.00 92.62 272 TRP A O 1
ATOM 2070 N N . ARG A 1 273 ? 20.645 -6.849 -15.288 1.00 92.12 273 ARG A N 1
ATOM 2071 C CA . ARG A 1 273 ? 21.029 -5.568 -15.899 1.00 92.12 273 ARG A CA 1
ATOM 2072 C C . ARG A 1 273 ? 20.347 -5.389 -17.242 1.00 92.12 273 ARG A C 1
ATOM 2074 O O . ARG A 1 273 ? 19.798 -4.325 -17.500 1.00 92.12 273 ARG A O 1
ATOM 2081 N N . GLU A 1 274 ? 20.338 -6.437 -18.060 1.00 93.44 274 GLU A N 1
ATOM 2082 C CA . GLU A 1 274 ? 19.629 -6.450 -19.343 1.00 93.44 274 GLU A CA 1
ATOM 2083 C C . GLU A 1 274 ? 18.137 -6.183 -19.140 1.00 93.44 274 GLU A C 1
ATOM 2085 O O . GLU A 1 274 ? 17.591 -5.271 -19.761 1.00 93.44 274 GLU A O 1
ATOM 2090 N N . ARG A 1 275 ? 17.511 -6.873 -18.175 1.00 94.19 275 ARG A N 1
ATOM 2091 C CA . ARG A 1 275 ? 16.116 -6.608 -17.793 1.00 94.19 275 ARG A CA 1
ATOM 2092 C C . ARG A 1 275 ? 15.907 -5.166 -17.322 1.00 94.19 275 ARG A C 1
ATOM 2094 O O . ARG A 1 275 ? 14.925 -4.541 -17.700 1.00 94.19 275 ARG A O 1
ATOM 2101 N N . ALA A 1 276 ? 16.811 -4.613 -16.513 1.00 94.75 276 ALA A N 1
ATOM 2102 C CA . ALA A 1 276 ? 16.700 -3.226 -16.063 1.00 94.75 276 ALA A CA 1
ATOM 2103 C C . ALA A 1 276 ? 16.806 -2.229 -17.232 1.00 94.75 276 ALA A C 1
ATOM 2105 O O . ALA A 1 276 ? 16.051 -1.260 -17.279 1.00 94.75 276 ALA A O 1
ATOM 2106 N N . LEU A 1 277 ? 17.703 -2.468 -18.194 1.00 95.38 277 LEU A N 1
ATOM 2107 C CA . LEU A 1 277 ? 17.832 -1.648 -19.404 1.00 95.38 277 LEU A CA 1
ATOM 2108 C C . LEU A 1 277 ? 16.577 -1.717 -20.284 1.00 95.38 277 LEU A C 1
ATOM 2110 O O . LEU A 1 277 ? 16.173 -0.695 -20.845 1.00 95.38 277 LEU A O 1
ATOM 2114 N N . GLU A 1 278 ? 15.963 -2.895 -20.394 1.00 96.25 278 GLU A N 1
ATOM 2115 C CA . GLU A 1 278 ? 14.681 -3.094 -21.072 1.00 96.25 278 GLU A CA 1
ATOM 2116 C C . GLU A 1 278 ? 13.558 -2.320 -20.365 1.00 96.25 278 GLU A C 1
ATOM 2118 O O . GLU A 1 278 ? 12.933 -1.458 -20.981 1.00 96.25 278 GLU A O 1
ATOM 2123 N N . GLU A 1 279 ? 13.394 -2.494 -19.047 1.00 96.12 279 GLU A N 1
ATOM 2124 C CA . GLU A 1 279 ? 12.399 -1.759 -18.251 1.00 96.12 279 GLU A CA 1
ATOM 2125 C C . GLU A 1 279 ? 12.582 -0.230 -18.359 1.00 96.12 279 GLU A C 1
ATOM 2127 O O . GLU A 1 279 ? 11.606 0.519 -18.459 1.00 96.12 279 GLU A O 1
ATOM 2132 N N . MET A 1 280 ? 13.830 0.254 -18.389 1.00 97.12 280 MET A N 1
ATOM 2133 C CA . MET A 1 280 ? 14.142 1.670 -18.613 1.00 97.12 280 MET A CA 1
ATOM 2134 C C . MET A 1 280 ? 13.725 2.156 -20.001 1.00 97.12 280 MET A C 1
ATOM 2136 O O . MET A 1 280 ? 13.221 3.276 -20.128 1.00 97.12 280 MET A O 1
ATOM 2140 N N . ARG A 1 281 ? 13.977 1.360 -21.046 1.00 97.62 281 ARG A N 1
ATOM 2141 C CA . ARG A 1 281 ? 13.598 1.689 -22.425 1.00 97.62 281 ARG A CA 1
ATOM 2142 C C . ARG A 1 281 ? 12.082 1.784 -22.541 1.00 97.62 281 ARG A C 1
ATOM 2144 O O . ARG A 1 281 ? 11.580 2.796 -23.026 1.00 97.62 281 ARG A O 1
ATOM 2151 N N . ASP A 1 282 ? 11.378 0.800 -22.000 1.00 97.12 282 ASP A N 1
ATOM 2152 C CA . ASP A 1 282 ? 9.922 0.754 -21.991 1.00 97.12 282 ASP A CA 1
ATOM 2153 C C . ASP A 1 282 ? 9.314 1.931 -21.225 1.00 97.12 282 ASP A C 1
ATOM 2155 O O . ASP A 1 282 ? 8.359 2.561 -21.682 1.00 97.12 282 ASP A O 1
ATOM 2159 N N . LEU A 1 283 ? 9.873 2.272 -20.058 1.00 96.62 283 LEU A N 1
ATOM 2160 C CA . LEU A 1 283 ? 9.397 3.410 -19.275 1.00 96.62 283 LEU A CA 1
ATOM 2161 C C . LEU A 1 283 ? 9.630 4.741 -20.008 1.00 96.62 283 LEU A C 1
ATOM 2163 O O . LEU A 1 283 ? 8.752 5.604 -19.986 1.00 96.62 283 LEU A O 1
ATOM 2167 N N . ARG A 1 284 ? 10.768 4.908 -20.697 1.00 96.94 284 ARG A N 1
ATOM 2168 C CA . ARG A 1 284 ? 11.019 6.086 -21.548 1.00 96.94 284 ARG A CA 1
ATOM 2169 C C . ARG A 1 284 ? 9.998 6.196 -22.674 1.00 96.94 284 ARG A C 1
ATOM 2171 O O . ARG A 1 284 ? 9.515 7.295 -22.930 1.00 96.94 284 ARG A O 1
ATOM 2178 N N . GLU A 1 285 ? 9.657 5.085 -23.316 1.00 97.00 285 GLU A N 1
ATOM 2179 C CA . GLU A 1 285 ? 8.679 5.079 -24.403 1.00 97.00 285 GLU A CA 1
ATOM 2180 C C . GLU A 1 285 ? 7.273 5.442 -23.907 1.00 97.00 285 GLU A C 1
ATOM 2182 O O . GLU A 1 285 ? 6.601 6.299 -24.486 1.00 97.00 285 GLU A O 1
ATOM 2187 N N . ARG A 1 286 ? 6.864 4.894 -22.753 1.00 96.19 286 ARG A N 1
ATOM 2188 C CA . ARG A 1 286 ? 5.604 5.274 -22.093 1.00 96.19 286 ARG A CA 1
ATOM 2189 C C . ARG A 1 286 ? 5.560 6.752 -21.707 1.00 96.19 286 ARG A C 1
ATOM 2191 O O . ARG A 1 286 ? 4.504 7.363 -21.820 1.00 96.19 286 ARG A O 1
ATOM 2198 N N . LEU A 1 287 ? 6.676 7.320 -21.247 1.00 94.88 287 LEU A N 1
ATOM 2199 C CA . LEU A 1 287 ? 6.769 8.747 -20.912 1.00 94.88 287 LEU A CA 1
ATOM 2200 C C . LEU A 1 287 ? 6.640 9.639 -22.153 1.00 94.88 287 LEU A C 1
ATOM 2202 O O . LEU A 1 287 ? 5.978 10.667 -22.080 1.00 94.88 287 LEU A O 1
ATOM 2206 N N . ARG A 1 288 ? 7.227 9.242 -23.291 1.00 95.12 288 ARG A N 1
ATOM 2207 C CA . ARG A 1 288 ? 7.102 9.972 -24.568 1.00 95.12 288 ARG A CA 1
ATOM 2208 C C . ARG A 1 288 ? 5.690 9.924 -25.140 1.00 95.12 288 ARG A C 1
ATOM 2210 O O . ARG A 1 288 ? 5.236 10.902 -25.717 1.00 95.12 288 ARG A O 1
ATOM 2217 N N . SER A 1 289 ? 5.018 8.788 -24.975 1.00 93.75 289 SER A N 1
ATOM 2218 C CA . SER A 1 289 ? 3.665 8.557 -25.489 1.00 93.75 289 SER A CA 1
ATOM 2219 C C . SER A 1 289 ? 2.562 9.153 -24.605 1.00 93.75 289 SER A C 1
ATOM 2221 O O . SER A 1 289 ? 1.389 9.106 -24.972 1.00 93.75 289 SER A O 1
ATOM 2223 N N . GLN A 1 290 ? 2.895 9.672 -23.419 1.00 89.69 290 GLN A N 1
ATOM 2224 C CA . GLN A 1 290 ? 1.901 10.205 -22.495 1.00 89.69 290 GLN A CA 1
ATOM 2225 C C . GLN A 1 290 ? 1.395 11.562 -23.007 1.00 89.69 290 GLN A C 1
ATOM 2227 O O . GLN A 1 290 ? 2.204 12.473 -23.192 1.00 89.69 290 GLN A O 1
ATOM 2232 N N . PRO A 1 291 ? 0.077 11.733 -23.225 1.00 85.75 291 PRO A N 1
ATOM 2233 C CA . PRO A 1 291 ? -0.459 13.025 -23.622 1.00 85.75 291 PRO A CA 1
ATOM 2234 C C . PRO A 1 291 ? -0.115 14.055 -22.548 1.00 85.75 291 PRO A C 1
ATOM 2236 O O . PRO A 1 291 ? -0.249 13.781 -21.349 1.00 85.75 291 PRO A O 1
ATOM 2239 N N . VAL A 1 292 ? 0.332 15.234 -22.982 1.00 76.94 292 VAL A N 1
ATOM 2240 C CA . VAL A 1 292 ? 0.551 16.370 -22.088 1.00 76.94 292 VAL A CA 1
ATOM 2241 C C . VAL A 1 292 ? -0.801 16.690 -21.463 1.00 76.94 292 VAL A C 1
ATOM 2243 O O . VAL A 1 292 ? -1.687 17.214 -22.134 1.00 76.94 292 VAL A O 1
ATOM 2246 N N . GLN A 1 293 ? -0.991 16.311 -20.198 1.00 73.62 293 GLN A N 1
ATOM 2247 C CA . GLN A 1 293 ? -2.177 16.713 -19.460 1.00 73.62 293 GLN A CA 1
ATOM 2248 C C . GLN A 1 293 ? -2.099 18.228 -19.318 1.00 73.62 293 GLN A C 1
ATOM 2250 O O . GLN A 1 293 ? -1.277 18.741 -18.559 1.00 73.62 293 GLN A O 1
ATOM 2255 N N . SER A 1 294 ? -2.922 18.939 -20.084 1.00 61.88 294 SER A N 1
ATOM 2256 C CA . SER A 1 294 ? -3.195 20.349 -19.847 1.00 61.88 294 SER A CA 1
ATOM 2257 C C . SER A 1 294 ? -3.658 20.449 -18.396 1.00 61.88 294 SER A C 1
ATOM 2259 O O . SER A 1 294 ? -4.646 19.815 -18.023 1.00 61.88 294 SER A O 1
ATOM 2261 N N . GLY A 1 295 ? -2.882 21.128 -17.549 1.00 54.00 295 GLY A N 1
ATOM 2262 C CA . GLY A 1 295 ? -3.265 21.319 -16.153 1.00 54.00 295 GLY A CA 1
ATOM 2263 C C . GLY A 1 295 ? -4.653 21.963 -16.070 1.00 54.00 295 GLY A C 1
ATOM 2264 O O . GLY A 1 295 ? -5.047 22.644 -17.020 1.00 54.00 295 GLY A O 1
ATOM 2265 N N . PRO A 1 296 ? -5.409 21.745 -14.979 1.00 50.06 296 PRO A N 1
ATOM 2266 C CA . PRO A 1 296 ? -6.636 22.496 -14.756 1.00 50.06 296 PRO A CA 1
ATOM 2267 C C . PRO A 1 296 ? -6.277 23.988 -14.749 1.00 50.06 296 PRO A C 1
ATOM 2269 O O . PRO A 1 296 ? -5.539 24.438 -13.873 1.00 50.06 296 PRO A O 1
ATOM 2272 N N . THR A 1 297 ? -6.709 24.694 -15.794 1.00 37.12 297 THR A N 1
ATOM 2273 C CA . THR A 1 297 ? -6.671 26.159 -15.898 1.00 37.12 297 THR A CA 1
ATOM 2274 C C . THR A 1 297 ? -7.648 26.783 -14.927 1.00 37.12 297 THR A C 1
ATOM 2276 O O . THR A 1 297 ? -8.776 26.241 -14.845 1.00 37.12 297 THR A O 1
#

Foldseek 3Di:
DDPDDDDDDDDDPPPPAQKDWDWFQFLQPRDTFIAIAGHPPQKDQPDADLLRRRPDIGGPDPSCRVPDRLLRQKGAHLVQLDIDGPVVRRVSRVVSHDQPPLNVCSVPPQPLLVLLSVQADSVPPGDDLSNSLSRLLSNLSSQVVSVVSHQLQRQLSSLSSNLSSLVVVVVCPPVPPPPPVVVVSVVVSCVRPVLRQSHNLSSLVRNLVSLVVVLVVCPPDLCLLVNLSSLLSSLVSCVVSVVLVVSVVSLVVSVCSLPPPSNPPDDPPDPSSVVSVVSSVVSVVSSVPDPNPPPDD

Radius of gyration: 20.44 Å; chains: 1; bounding box: 60×53×49 Å

Sequence (297 aa):
MTPAGAGAGPARPAEGGPFLRRTVPCPVCRKGAPNRSIKVKSYEFVEIEPDRYPRVVRWRDAAFQAVRPNHYHFWACVACGFVDEGESFRARSERAEAPAGVAELLRKPPPAVALLRGWLDLASPRYDFRTALGIHLLGLAVQDALGAHRDAVLRASLSLRAAWMFRELDGLGAALARPAALSSDLAALCSAWPEAPLDERACLRRAAESYRAQYDLTRGGADARRDVTLLLLLGEIRRRAGDTELAVGALRLASQTLLGPGTGGVSSGEPWRERALEEMRDLRERLRSQPVQSGPT

pLDDT: mean 90.49, std 14.53, range [32.06, 98.75]